Protein AF-A0A958ZKB6-F1 (afdb_monomer)

Foldseek 3Di:
DDDPPDPPDDFDDDQKAWAEKEDEWEDPLLQQKIWFKIKTKIWGPDQWAFKDKWFAAQKDWDFKDKQNHGFDWDDDNGTIITGDVVIDRDGDIIMIMTTIMANAPAQKDFWQSNPPVSPIDTKIKGQLPPHRVSRRDTGPQGQVHWYKYKYKYKDFPVKDKDWPADFPDWDDDPRIIITIHIRPGTDHPSRTMMMMD

Sequence (197 aa):
MCFLKDPNAAPRERYVDMLHLDASLVFVPDSGVVGGGVTHTFNILRTQLDSLFLDAIDMRVFKVLLDGQAIDFRSTQVGITAYFNPSIRDTFQHKLSITYEAAPRRGMYFIGWDDPSSRSRKQIWTQGQGIDNRHWIPLFDDLSDKITTDIRLRFHKDYSVLSNGSLLAKSNVESDIVWHYRMSKPHAPYLIMVGIG

Structure (mmCIF, N/CA/C/O backbone):
data_AF-A0A958ZKB6-F1
#
_entry.id   AF-A0A958ZKB6-F1
#
loop_
_atom_site.group_PDB
_atom_site.id
_atom_site.type_symbol
_atom_site.label_atom_id
_atom_site.label_alt_id
_atom_site.label_comp_id
_atom_site.label_asym_id
_atom_site.label_entity_id
_atom_site.label_seq_id
_atom_site.pdbx_PDB_ins_code
_atom_site.Cartn_x
_atom_site.Cartn_y
_atom_site.Cartn_z
_atom_site.occupancy
_atom_site.B_iso_or_equiv
_atom_site.auth_seq_id
_atom_site.auth_comp_id
_atom_site.auth_asym_id
_atom_site.auth_atom_id
_atom_site.pdbx_PDB_model_num
ATOM 1 N N . MET A 1 1 ? -10.006 25.716 -10.471 1.00 41.47 1 MET A N 1
ATOM 2 C CA . MET A 1 1 ? -10.790 24.474 -10.301 1.00 41.47 1 MET A CA 1
ATOM 3 C C . MET A 1 1 ? -11.917 24.779 -9.330 1.00 41.47 1 MET A C 1
ATOM 5 O O . MET A 1 1 ? -11.636 25.079 -8.179 1.00 41.47 1 MET A O 1
ATOM 9 N N . CYS A 1 2 ? -13.157 24.831 -9.813 1.00 42.34 2 CYS A N 1
ATOM 10 C CA . CYS A 1 2 ? -14.329 25.077 -8.977 1.00 42.34 2 CYS A CA 1
ATOM 11 C C . CYS A 1 2 ? -14.767 23.719 -8.411 1.00 42.34 2 CYS A C 1
ATOM 13 O O . CYS A 1 2 ? -15.142 22.842 -9.185 1.00 42.34 2 CYS A O 1
ATOM 15 N N . PHE A 1 3 ? -14.629 23.502 -7.101 1.00 46.12 3 PHE A N 1
ATOM 16 C CA . PHE A 1 3 ? -15.124 22.285 -6.454 1.00 46.12 3 PHE A CA 1
ATOM 17 C C . PHE A 1 3 ? -16.657 22.314 -6.476 1.00 46.12 3 PHE A C 1
ATOM 19 O O . PHE A 1 3 ? -17.274 23.106 -5.764 1.00 46.12 3 PHE A O 1
ATOM 26 N N . LEU A 1 4 ? -17.277 21.466 -7.300 1.00 48.00 4 LEU A N 1
ATOM 27 C CA . LEU A 1 4 ? -18.696 21.147 -7.168 1.00 48.00 4 LEU A CA 1
ATOM 28 C C . LEU A 1 4 ? -18.860 20.365 -5.864 1.00 48.00 4 LEU A C 1
ATOM 30 O O . LEU A 1 4 ? -18.326 19.269 -5.715 1.00 48.00 4 LEU A O 1
ATOM 34 N N . LYS A 1 5 ? -19.536 20.976 -4.893 1.00 45.84 5 LYS A N 1
ATOM 35 C CA . LYS A 1 5 ? -19.835 20.356 -3.606 1.00 45.84 5 LYS A CA 1
ATOM 36 C C . LYS A 1 5 ? -20.869 19.258 -3.856 1.00 45.84 5 LYS A C 1
ATOM 38 O O . LYS A 1 5 ? -22.011 19.579 -4.165 1.00 45.84 5 LYS A O 1
ATOM 43 N N . ASP A 1 6 ? -20.454 17.996 -3.781 1.00 60.88 6 ASP A N 1
ATOM 44 C CA . ASP A 1 6 ? -21.361 16.853 -3.896 1.00 60.88 6 ASP A CA 1
ATOM 45 C C . ASP A 1 6 ? -22.268 16.805 -2.650 1.00 60.88 6 ASP A C 1
ATOM 47 O O . ASP A 1 6 ? -21.765 16.604 -1.540 1.00 60.88 6 ASP A O 1
ATOM 51 N N . PRO A 1 7 ? -23.587 17.031 -2.790 1.00 49.94 7 PRO A N 1
ATOM 52 C CA . PRO A 1 7 ? -24.518 17.041 -1.665 1.00 49.94 7 PRO A CA 1
ATOM 53 C C . PRO A 1 7 ? -24.718 15.658 -1.027 1.00 49.94 7 PRO A C 1
ATOM 55 O O . PRO A 1 7 ? -25.240 15.591 0.083 1.00 49.94 7 PRO A O 1
ATOM 58 N N . ASN A 1 8 ? -24.285 14.579 -1.689 1.00 52.28 8 ASN A N 1
ATOM 59 C CA . ASN A 1 8 ? -24.369 13.208 -1.184 1.00 52.28 8 ASN A CA 1
ATOM 60 C C . ASN A 1 8 ? -23.047 12.700 -0.590 1.00 52.28 8 ASN A C 1
ATOM 62 O O . ASN A 1 8 ? -22.993 11.565 -0.113 1.00 52.28 8 ASN A O 1
ATOM 66 N N . ALA A 1 9 ? -21.985 13.513 -0.594 1.00 52.28 9 ALA A N 1
ATOM 67 C CA . ALA A 1 9 ? -20.728 13.162 0.054 1.00 52.28 9 ALA A CA 1
ATOM 68 C C . ALA A 1 9 ? -20.905 13.166 1.580 1.00 52.28 9 ALA A C 1
ATOM 70 O O . ALA A 1 9 ? -20.753 14.192 2.247 1.00 52.28 9 ALA A O 1
ATOM 71 N N . ALA A 1 10 ? -21.235 12.003 2.137 1.00 54.91 10 ALA A N 1
ATOM 72 C CA . ALA A 1 10 ? -21.180 11.756 3.567 1.00 54.91 10 ALA A CA 1
ATOM 73 C C . ALA A 1 10 ? -19.794 11.196 3.931 1.00 54.91 10 ALA A C 1
ATOM 75 O O . ALA A 1 10 ? -19.308 10.291 3.244 1.00 54.91 10 ALA A O 1
ATOM 76 N N . PRO A 1 11 ? -19.139 11.705 4.990 1.00 60.16 11 PRO A N 1
ATOM 77 C CA . PRO A 1 11 ? -17.927 11.085 5.502 1.00 60.16 11 PRO A CA 1
ATOM 78 C C . PRO A 1 11 ? -18.236 9.653 5.939 1.00 60.16 11 PRO A C 1
ATOM 80 O O . PRO A 1 11 ? -19.297 9.371 6.504 1.00 60.16 11 PRO A O 1
ATOM 83 N N . ARG A 1 12 ? -17.303 8.745 5.657 1.00 70.56 12 ARG A N 1
ATOM 84 C CA . ARG A 1 12 ? -17.401 7.350 6.074 1.00 70.56 12 ARG A CA 1
ATOM 85 C C . ARG A 1 12 ? -17.493 7.289 7.597 1.00 70.56 12 ARG A C 1
ATOM 87 O O . ARG A 1 12 ? -16.785 8.009 8.299 1.00 70.56 12 ARG A O 1
ATOM 94 N N . GLU A 1 13 ? -18.371 6.437 8.120 1.00 71.50 13 GLU A N 1
ATOM 95 C CA . GLU A 1 13 ? -18.459 6.262 9.567 1.00 71.50 13 GLU A CA 1
ATOM 96 C C . GLU A 1 13 ? -17.145 5.660 10.095 1.00 71.50 13 GLU A C 1
ATOM 98 O O . GLU A 1 13 ? -16.647 4.652 9.584 1.00 71.50 13 GLU A O 1
ATOM 103 N N . ARG A 1 14 ? -16.556 6.314 11.100 1.00 76.00 14 ARG A N 1
ATOM 104 C CA . ARG A 1 14 ? -15.245 5.956 11.645 1.00 76.00 14 ARG A CA 1
ATOM 105 C C . ARG A 1 14 ? -15.385 5.025 12.839 1.00 76.00 14 ARG A C 1
ATOM 107 O O . ARG A 1 14 ? -15.697 5.454 13.946 1.00 76.00 14 ARG A O 1
ATOM 114 N N . TYR A 1 15 ? -15.124 3.743 12.613 1.00 84.81 15 TYR A N 1
ATOM 115 C CA . TYR A 1 15 ? -15.040 2.731 13.677 1.00 84.81 15 TYR A CA 1
ATOM 116 C C . TYR A 1 15 ? -13.612 2.491 14.154 1.00 84.81 15 TYR A C 1
ATOM 118 O O . TYR A 1 15 ? -13.404 1.918 15.224 1.00 84.81 15 TYR A O 1
ATOM 126 N N . VAL A 1 16 ? -12.648 2.932 13.351 1.00 89.62 16 VAL A N 1
ATOM 127 C CA . VAL A 1 16 ? -11.215 2.824 13.585 1.00 89.62 16 VAL A CA 1
ATOM 128 C C . VAL A 1 16 ? -10.544 4.145 13.232 1.00 89.62 16 VAL A C 1
ATOM 130 O O . VAL A 1 16 ? -11.083 4.931 12.452 1.00 89.62 16 VAL A O 1
ATOM 133 N N . ASP A 1 17 ? -9.378 4.366 13.819 1.00 91.19 17 ASP A N 1
ATOM 134 C CA . ASP A 1 17 ? -8.470 5.467 13.512 1.00 91.19 17 ASP A CA 1
ATOM 135 C C . ASP A 1 17 ? -7.177 4.874 12.952 1.00 91.19 17 ASP A C 1
ATOM 137 O O . ASP A 1 17 ? -6.468 4.163 13.675 1.00 91.19 17 ASP A O 1
ATOM 141 N N . MET A 1 18 ? -6.899 5.089 11.662 1.00 93.50 18 MET A N 1
ATOM 142 C CA . MET A 1 18 ? -5.672 4.594 11.041 1.00 93.50 18 MET A CA 1
ATOM 143 C C . MET A 1 18 ? -4.516 5.527 11.395 1.00 93.50 18 MET A C 1
ATOM 145 O O . MET A 1 18 ? -4.577 6.736 11.212 1.00 93.50 18 MET A O 1
ATOM 149 N N . LEU A 1 19 ? -3.415 4.960 11.874 1.00 94.94 19 LEU A N 1
ATOM 150 C CA . LEU A 1 19 ? -2.265 5.728 12.357 1.00 94.94 19 LEU A CA 1
ATOM 151 C C . LEU A 1 19 ? -1.094 5.669 11.377 1.00 94.94 19 LEU A C 1
ATOM 153 O O . LEU A 1 19 ? -0.399 6.661 11.115 1.00 94.94 19 LEU A O 1
ATOM 157 N N . HIS A 1 20 ? -0.845 4.469 10.859 1.00 97.19 20 HIS A N 1
ATOM 158 C CA . HIS A 1 20 ? 0.334 4.182 10.064 1.00 97.19 20 HIS A CA 1
ATOM 159 C C . HIS A 1 20 ? 0.068 3.084 9.043 1.00 97.19 20 HIS A C 1
ATOM 161 O O . HIS A 1 20 ? -0.553 2.071 9.363 1.00 97.19 20 HIS A O 1
ATOM 167 N N . LEU A 1 21 ? 0.597 3.267 7.839 1.00 97.25 21 LEU A N 1
ATOM 168 C CA . LEU A 1 21 ? 0.592 2.268 6.782 1.00 97.25 21 LEU A CA 1
ATOM 169 C C . LEU A 1 21 ? 2.025 1.923 6.405 1.00 97.25 21 LEU A C 1
ATOM 171 O O . LEU A 1 21 ? 2.794 2.782 5.982 1.00 97.25 21 LEU A O 1
ATOM 175 N N . ASP A 1 22 ? 2.350 0.645 6.507 1.00 98.00 22 ASP A N 1
ATOM 176 C CA . ASP A 1 22 ? 3.617 0.085 6.063 1.00 98.00 22 ASP A CA 1
ATOM 177 C C . ASP A 1 22 ? 3.356 -0.789 4.830 1.00 98.00 22 ASP A C 1
ATOM 179 O O . ASP A 1 22 ? 2.669 -1.805 4.927 1.00 98.00 22 ASP A O 1
ATOM 183 N N . ALA A 1 23 ? 3.850 -0.384 3.660 1.00 97.69 23 ALA A N 1
ATOM 184 C CA . ALA A 1 23 ? 3.702 -1.131 2.417 1.00 97.69 23 ALA A CA 1
ATOM 185 C C . ALA A 1 23 ? 5.054 -1.619 1.904 1.00 97.69 23 ALA A C 1
ATOM 187 O O . ALA A 1 23 ? 5.987 -0.844 1.710 1.00 97.69 23 ALA A O 1
ATOM 188 N N . SER A 1 24 ? 5.126 -2.915 1.627 1.00 97.56 24 SER A N 1
ATOM 189 C CA . SER A 1 24 ? 6.216 -3.575 0.919 1.00 97.56 24 SER A CA 1
ATOM 190 C C . SER A 1 24 ? 5.720 -3.977 -0.466 1.00 97.56 24 SER A C 1
ATOM 192 O O . SER A 1 24 ? 4.953 -4.931 -0.593 1.00 97.56 24 SER A O 1
ATOM 194 N N . LEU A 1 25 ? 6.133 -3.224 -1.484 1.00 96.88 25 LEU A N 1
ATOM 195 C CA . LEU A 1 25 ? 5.654 -3.333 -2.859 1.00 96.88 25 LEU A CA 1
ATOM 196 C C . LEU A 1 25 ? 6.634 -4.119 -3.730 1.00 96.88 25 LEU A C 1
ATOM 198 O O . LEU A 1 25 ? 7.847 -3.887 -3.712 1.00 96.88 25 LEU A O 1
ATOM 202 N N . VAL A 1 26 ? 6.078 -5.014 -4.537 1.00 95.75 26 VAL A N 1
ATOM 203 C CA . VAL A 1 26 ? 6.778 -5.780 -5.567 1.00 95.75 26 VAL A CA 1
ATOM 204 C C . VAL A 1 26 ? 6.048 -5.569 -6.884 1.00 95.75 26 VAL A C 1
ATOM 206 O O . VAL A 1 26 ? 4.821 -5.630 -6.931 1.00 95.75 26 VAL A O 1
ATOM 209 N N . PHE A 1 27 ? 6.800 -5.328 -7.951 1.00 96.06 27 PHE A 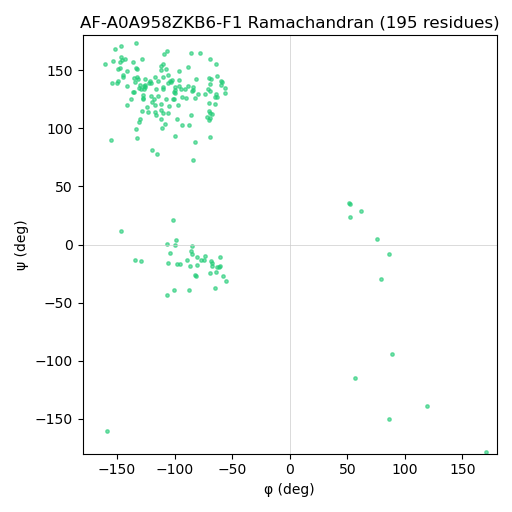N 1
ATOM 210 C CA . PHE A 1 27 ? 6.255 -5.054 -9.275 1.00 96.06 27 PHE A CA 1
ATOM 211 C C . PHE A 1 27 ? 6.625 -6.177 -10.239 1.00 96.06 27 PHE A C 1
ATOM 213 O O . PHE A 1 27 ? 7.757 -6.658 -10.229 1.00 96.06 27 PHE A O 1
ATOM 220 N N . VAL A 1 28 ? 5.685 -6.543 -11.108 1.00 95.38 28 VAL A N 1
ATOM 221 C CA . VAL A 1 28 ? 5.911 -7.377 -12.294 1.00 95.38 28 VAL A CA 1
ATOM 222 C C . VAL A 1 28 ? 5.514 -6.530 -13.507 1.00 95.38 28 VAL A C 1
ATOM 224 O O . VAL A 1 28 ? 4.374 -6.609 -13.976 1.00 95.38 28 VAL A O 1
ATOM 227 N N . PRO A 1 29 ? 6.416 -5.645 -13.974 1.00 93.88 29 PRO A N 1
ATOM 228 C CA . PRO A 1 29 ? 6.043 -4.558 -14.874 1.00 93.88 29 PRO A CA 1
ATOM 229 C C . PRO A 1 29 ? 5.542 -5.025 -16.240 1.00 93.88 29 PRO A C 1
ATOM 231 O O . PRO A 1 29 ? 4.574 -4.468 -16.746 1.00 93.88 29 PRO A O 1
ATOM 234 N N . ASP A 1 30 ? 6.137 -6.088 -16.790 1.00 91.88 30 ASP A N 1
ATOM 235 C CA . ASP A 1 30 ? 5.756 -6.656 -18.093 1.00 91.88 30 ASP A CA 1
ATOM 236 C C . ASP A 1 30 ? 4.317 -7.208 -18.100 1.00 91.88 30 ASP A C 1
ATOM 238 O O . ASP A 1 30 ? 3.716 -7.387 -19.153 1.00 91.88 30 ASP A O 1
ATOM 242 N N . SER A 1 31 ? 3.749 -7.486 -16.920 1.00 93.25 31 SER A N 1
ATOM 243 C CA . SER A 1 31 ? 2.353 -7.912 -16.749 1.00 93.25 31 SER A CA 1
ATOM 244 C C . SER A 1 31 ? 1.458 -6.822 -16.149 1.00 93.25 31 SER A C 1
ATOM 246 O O . SER A 1 31 ? 0.279 -7.073 -15.917 1.00 93.25 31 SER A O 1
ATOM 248 N N . GLY A 1 32 ? 1.997 -5.631 -15.865 1.00 94.88 32 GLY A N 1
ATOM 249 C CA . GLY A 1 32 ? 1.261 -4.541 -15.219 1.00 94.88 32 GLY A CA 1
ATOM 250 C C . GLY A 1 32 ? 0.756 -4.879 -13.812 1.00 94.88 32 GLY A C 1
ATOM 251 O O . GLY A 1 32 ? -0.287 -4.378 -13.395 1.00 94.88 32 GLY A O 1
ATOM 252 N N . VAL A 1 33 ? 1.457 -5.764 -13.097 1.00 96.75 33 VAL A N 1
ATOM 253 C CA . VAL A 1 33 ? 1.048 -6.242 -11.770 1.00 96.75 33 VAL A CA 1
ATOM 254 C C . VAL A 1 33 ? 1.887 -5.585 -10.681 1.00 96.75 33 VAL A C 1
ATOM 256 O O . VAL A 1 33 ? 3.104 -5.430 -10.800 1.00 96.75 33 VAL A O 1
ATOM 259 N N . VAL A 1 34 ? 1.224 -5.242 -9.583 1.00 97.00 34 VAL A N 1
ATOM 260 C CA . VAL A 1 34 ? 1.829 -4.833 -8.315 1.00 97.00 34 VAL A CA 1
ATOM 261 C C . V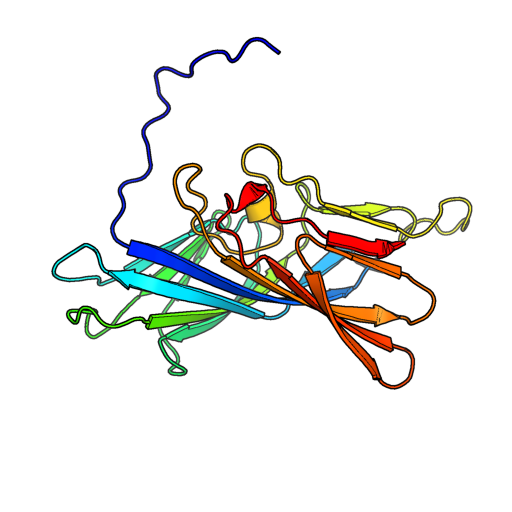AL A 1 34 ? 1.270 -5.703 -7.198 1.00 97.00 34 VAL A C 1
ATOM 263 O O . VAL A 1 34 ? 0.099 -6.067 -7.203 1.00 97.00 34 VAL A O 1
ATOM 266 N N . GLY A 1 35 ? 2.096 -6.060 -6.229 1.00 95.75 35 GLY A N 1
ATOM 267 C CA . GLY A 1 35 ? 1.661 -6.833 -5.077 1.00 95.75 35 GLY A CA 1
ATOM 268 C C . GLY A 1 35 ? 2.608 -6.682 -3.904 1.00 95.75 35 GLY A C 1
ATOM 269 O O . GLY A 1 35 ? 3.399 -5.740 -3.834 1.00 95.75 35 GLY A O 1
ATOM 270 N N . GLY A 1 36 ? 2.529 -7.637 -2.987 1.00 95.81 36 GLY A N 1
ATOM 271 C CA . GLY A 1 36 ? 3.349 -7.681 -1.785 1.00 95.81 36 GLY A CA 1
ATOM 272 C C . GLY A 1 36 ? 2.494 -7.620 -0.528 1.00 95.81 36 GLY A C 1
ATOM 273 O O . GLY A 1 36 ? 1.465 -8.293 -0.440 1.00 95.81 36 GLY A O 1
ATOM 274 N N . GLY A 1 37 ? 2.950 -6.857 0.463 1.00 97.56 37 GLY A N 1
ATOM 275 C CA . GLY A 1 37 ? 2.323 -6.775 1.779 1.00 97.56 37 GLY A CA 1
ATOM 276 C C . GLY A 1 37 ? 2.006 -5.342 2.178 1.00 97.56 37 GLY A C 1
ATOM 277 O O . GLY A 1 37 ? 2.846 -4.463 2.017 1.00 97.56 37 GLY A O 1
ATOM 278 N N . VAL A 1 38 ? 0.826 -5.109 2.745 1.00 97.88 38 VAL A N 1
ATOM 279 C CA . VAL A 1 38 ? 0.488 -3.859 3.439 1.00 97.88 38 VAL A CA 1
ATOM 280 C C . VAL A 1 38 ? 0.129 -4.166 4.884 1.00 97.88 38 VAL A C 1
ATOM 282 O O . VAL A 1 38 ? -0.534 -5.162 5.150 1.00 97.88 38 VAL A O 1
ATOM 285 N N . THR A 1 39 ? 0.574 -3.339 5.821 1.00 98.50 39 THR A N 1
ATOM 286 C CA . THR A 1 39 ? 0.201 -3.413 7.232 1.00 98.50 39 THR A CA 1
ATOM 287 C C . THR A 1 39 ? -0.371 -2.082 7.680 1.00 98.50 39 THR A C 1
ATOM 289 O O . THR A 1 39 ? 0.326 -1.069 7.674 1.00 98.50 39 THR A O 1
ATOM 292 N N . HIS A 1 40 ? -1.630 -2.102 8.102 1.00 97.62 40 HIS A N 1
ATOM 293 C CA . HIS A 1 40 ? -2.311 -0.965 8.710 1.00 97.62 40 HIS A CA 1
ATOM 294 C C . HIS A 1 40 ? -2.188 -1.052 10.223 1.00 97.62 40 HIS A C 1
ATOM 296 O O . HIS A 1 40 ? -2.533 -2.076 10.807 1.00 97.62 40 HIS A O 1
ATOM 302 N N . THR A 1 41 ? -1.702 0.010 10.855 1.00 97.56 41 THR A N 1
ATOM 303 C CA . THR A 1 41 ? -1.718 0.171 12.312 1.00 97.56 41 THR A CA 1
ATOM 304 C C . THR A 1 41 ? -2.873 1.083 12.685 1.00 97.56 41 THR A C 1
ATOM 306 O O . THR A 1 41 ? -2.945 2.196 12.163 1.00 97.56 41 THR A O 1
ATOM 309 N N . PHE A 1 42 ? -3.758 0.633 13.571 1.00 95.44 42 PHE A N 1
ATOM 310 C CA . PHE A 1 42 ? -4.991 1.348 13.894 1.00 95.44 42 PHE A CA 1
ATOM 311 C C . PHE A 1 42 ? -5.407 1.186 15.357 1.00 95.44 42 PHE A C 1
ATOM 313 O O . PHE A 1 42 ? -5.026 0.218 16.014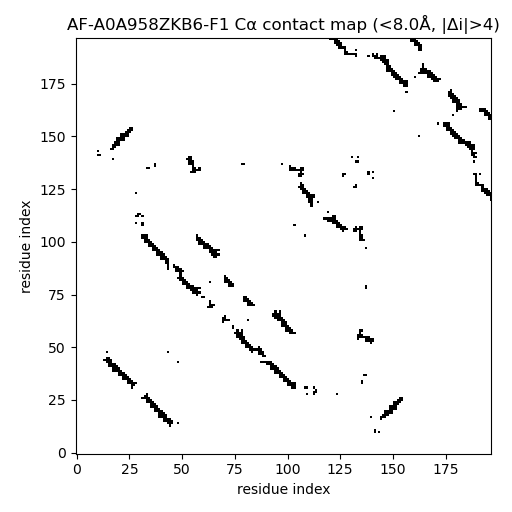 1.00 95.44 42 PHE A O 1
ATOM 320 N N . ASN A 1 43 ? -6.223 2.127 15.835 1.00 93.62 43 ASN A N 1
ATOM 321 C CA . ASN A 1 43 ? -6.967 2.022 17.092 1.00 93.62 43 ASN A CA 1
ATOM 322 C C . ASN A 1 4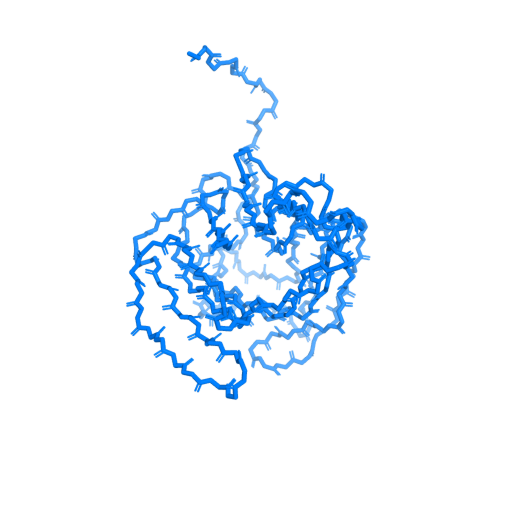3 ? -8.453 1.795 16.797 1.00 93.62 43 ASN A C 1
ATOM 324 O O . ASN A 1 43 ? -8.967 2.295 15.794 1.00 93.62 43 ASN A O 1
ATOM 328 N N . ILE A 1 44 ? -9.174 1.116 17.691 1.00 92.12 44 ILE A N 1
ATOM 329 C CA . ILE A 1 44 ? -10.641 1.082 17.632 1.00 92.12 44 ILE A CA 1
ATOM 330 C C . ILE A 1 44 ? -11.233 2.346 18.274 1.00 92.12 44 ILE A C 1
ATOM 332 O O . ILE A 1 44 ? -10.735 2.834 19.286 1.00 92.12 44 ILE A O 1
ATOM 336 N N . LEU A 1 45 ? -12.314 2.872 17.695 1.00 88.31 45 LEU A N 1
ATOM 337 C CA . LEU A 1 45 ? -13.079 4.007 18.242 1.00 88.31 45 LEU A CA 1
ATOM 338 C C . LEU A 1 45 ? -14.404 3.568 18.887 1.00 88.31 45 LEU A C 1
ATOM 340 O O . LEU A 1 45 ? -15.105 4.377 19.494 1.00 88.31 45 LEU A O 1
ATOM 344 N N . ARG A 1 46 ? -14.764 2.288 18.742 1.00 85.31 46 ARG A N 1
ATOM 345 C CA . ARG A 1 46 ? -15.968 1.670 19.314 1.00 85.31 46 ARG A CA 1
ATOM 346 C C . ARG A 1 46 ? -15.618 0.752 20.485 1.00 85.31 46 ARG A C 1
ATOM 348 O O . ARG A 1 46 ? -14.471 0.377 20.671 1.00 85.31 46 ARG A O 1
ATOM 355 N N . THR A 1 47 ? -16.632 0.362 21.256 1.00 86.25 47 THR A N 1
ATOM 356 C CA . THR A 1 47 ? -16.496 -0.592 22.373 1.00 86.25 47 THR A CA 1
ATOM 357 C C . THR A 1 47 ? -16.204 -2.022 21.917 1.00 86.25 47 THR A C 1
ATOM 359 O O . THR A 1 47 ? -15.666 -2.818 22.683 1.00 86.25 47 THR A O 1
ATOM 362 N N . GLN A 1 48 ? -16.591 -2.363 20.688 1.00 91.88 48 GLN A N 1
ATOM 363 C CA . GLN A 1 48 ? -16.328 -3.652 20.069 1.00 91.88 48 GLN A CA 1
ATOM 364 C C . GLN A 1 48 ? -16.188 -3.474 18.554 1.00 91.88 48 GLN A C 1
ATOM 366 O O . GLN A 1 48 ? -16.951 -2.718 17.946 1.00 91.88 48 GLN A O 1
ATOM 371 N N . LEU A 1 49 ? -15.247 -4.204 17.954 1.00 93.75 49 LEU A N 1
ATOM 372 C CA . LEU A 1 49 ? -15.071 -4.309 16.509 1.00 93.75 49 LEU A CA 1
ATOM 373 C C . LEU A 1 49 ? -15.008 -5.787 16.108 1.00 93.75 49 LEU A C 1
ATOM 375 O O . LEU A 1 49 ? -14.097 -6.509 16.509 1.00 93.75 49 LEU A O 1
ATOM 379 N N . ASP A 1 50 ? -15.992 -6.246 15.340 1.00 94.81 50 ASP A N 1
ATOM 380 C CA . ASP A 1 50 ? -16.080 -7.627 14.844 1.00 94.81 50 ASP A CA 1
ATOM 381 C C . ASP A 1 50 ? -15.555 -7.787 13.415 1.00 94.81 50 ASP A C 1
ATOM 383 O O . ASP A 1 50 ? -15.280 -8.899 12.970 1.00 94.81 50 ASP A O 1
ATOM 387 N N . SER A 1 51 ? -15.417 -6.683 12.689 1.00 95.31 51 SER A N 1
ATOM 388 C CA . SER A 1 51 ? -15.002 -6.684 11.302 1.00 95.31 51 SER A CA 1
ATOM 389 C C . SER A 1 51 ? -14.470 -5.323 10.870 1.00 95.31 51 SER A C 1
ATOM 391 O O . SER A 1 51 ? -14.816 -4.284 11.435 1.00 95.31 51 SER A O 1
ATOM 393 N N . LEU A 1 52 ? -13.616 -5.326 9.849 1.00 94.75 52 LEU A N 1
ATOM 394 C CA . LEU A 1 52 ? -13.074 -4.117 9.238 1.00 94.75 52 LEU A CA 1
ATOM 395 C C . LEU A 1 52 ? -13.065 -4.260 7.717 1.00 94.75 52 LEU A C 1
ATOM 397 O O . LEU A 1 52 ? -12.491 -5.204 7.175 1.00 94.75 52 LEU A O 1
ATOM 401 N N . PHE A 1 53 ? -13.690 -3.301 7.034 1.00 95.12 53 PHE A N 1
ATOM 402 C CA . PHE A 1 53 ? -13.695 -3.218 5.576 1.00 95.12 53 PHE A CA 1
ATOM 403 C C . PHE A 1 53 ? -12.585 -2.289 5.065 1.00 95.12 53 PHE A C 1
ATOM 405 O O . PHE A 1 53 ? -12.452 -1.165 5.553 1.00 95.12 53 PHE A O 1
ATOM 412 N N . LEU A 1 54 ? -11.843 -2.720 4.047 1.00 94.81 54 LEU A N 1
ATOM 413 C CA . LEU A 1 54 ? -10.867 -1.916 3.309 1.00 94.81 54 LEU A CA 1
ATOM 414 C C . LEU A 1 54 ? -11.225 -1.890 1.822 1.00 94.81 54 LEU A C 1
ATOM 416 O O . LEU A 1 54 ? -11.590 -2.918 1.249 1.00 94.81 54 LEU A O 1
ATOM 420 N N . ASP A 1 55 ? -11.081 -0.722 1.204 1.00 94.56 55 ASP A N 1
ATOM 421 C CA . ASP A 1 55 ? -11.222 -0.514 -0.230 1.00 94.56 55 ASP A CA 1
ATOM 422 C C . ASP A 1 55 ? -10.047 -1.178 -0.956 1.00 94.56 55 ASP A C 1
ATOM 424 O O . ASP A 1 55 ? -8.880 -0.883 -0.689 1.00 94.56 55 ASP A O 1
ATOM 428 N N . ALA A 1 56 ? -10.365 -2.098 -1.862 1.00 95.12 56 ALA A N 1
ATOM 429 C CA . ALA A 1 56 ? -9.397 -2.876 -2.628 1.00 95.12 56 ALA A CA 1
ATOM 430 C C . ALA A 1 56 ? -10.069 -3.338 -3.926 1.00 95.12 56 ALA A C 1
ATOM 432 O O . ALA A 1 56 ? -10.726 -4.381 -3.963 1.00 95.12 56 ALA A O 1
ATOM 433 N N . ILE A 1 57 ? -9.963 -2.523 -4.974 1.00 94.88 57 ILE A N 1
ATOM 434 C CA . ILE A 1 57 ? -10.657 -2.764 -6.240 1.00 94.88 57 ILE A CA 1
ATOM 435 C C . ILE A 1 57 ? -9.873 -3.761 -7.085 1.00 94.88 57 ILE A C 1
ATOM 437 O O . ILE A 1 57 ? -8.700 -3.532 -7.374 1.00 94.88 57 ILE A O 1
ATOM 441 N N . ASP A 1 58 ? -10.544 -4.832 -7.511 1.00 94.81 58 ASP A N 1
ATOM 442 C CA . ASP A 1 58 ? -9.994 -5.881 -8.379 1.00 94.81 58 ASP A CA 1
ATOM 443 C C . ASP A 1 58 ? -8.667 -6.478 -7.866 1.00 94.81 58 ASP A C 1
ATOM 445 O O . ASP A 1 58 ? -7.783 -6.850 -8.639 1.00 94.81 58 ASP A O 1
ATOM 449 N N . MET A 1 59 ? -8.526 -6.581 -6.540 1.00 96.50 59 MET A N 1
ATOM 450 C CA . MET A 1 59 ? -7.354 -7.174 -5.897 1.00 96.50 59 MET A CA 1
ATOM 451 C C . MET A 1 59 ? -7.583 -8.635 -5.555 1.00 96.50 59 MET A C 1
ATOM 453 O O . MET A 1 59 ? -8.637 -9.023 -5.046 1.00 96.50 59 MET A O 1
ATOM 457 N N . ARG A 1 60 ? -6.542 -9.443 -5.735 1.00 97.31 60 ARG A N 1
ATOM 458 C CA . ARG A 1 60 ? -6.513 -10.810 -5.233 1.00 97.31 60 ARG A CA 1
ATOM 459 C C . ARG A 1 60 ? -5.770 -10.839 -3.906 1.00 97.31 60 ARG A C 1
ATOM 461 O O . ARG A 1 60 ? -4.593 -10.501 -3.824 1.00 97.31 60 ARG A O 1
ATOM 468 N N . VAL A 1 61 ? -6.467 -11.269 -2.861 1.00 98.00 61 VAL A N 1
ATOM 469 C CA . VAL A 1 61 ? -5.927 -11.358 -1.501 1.00 98.00 61 VAL A CA 1
ATOM 470 C C . VAL A 1 61 ? -5.531 -12.791 -1.195 1.00 98.00 61 VAL A C 1
ATOM 472 O O . VAL A 1 61 ? -6.317 -13.715 -1.394 1.00 98.00 61 VAL A O 1
ATOM 475 N N . PHE A 1 62 ? -4.323 -12.966 -0.674 1.00 97.81 62 PHE A N 1
ATOM 476 C CA . PHE A 1 62 ? -3.779 -14.273 -0.320 1.00 97.81 62 PHE A CA 1
ATOM 477 C C . PHE A 1 62 ? -3.870 -14.564 1.170 1.00 97.81 62 PHE A C 1
ATOM 479 O O . PHE A 1 62 ? -4.112 -15.701 1.568 1.00 97.81 62 PHE A O 1
ATOM 486 N N . LYS A 1 63 ? -3.623 -13.550 2.002 1.00 98.25 63 LYS A N 1
ATOM 487 C CA . LYS A 1 63 ? -3.489 -13.730 3.446 1.00 98.25 63 LYS A CA 1
ATOM 488 C C . LYS A 1 63 ? -3.833 -12.446 4.180 1.00 98.25 63 LYS A C 1
ATOM 490 O O . LYS A 1 63 ? -3.394 -11.375 3.767 1.00 98.25 63 LYS A O 1
ATOM 495 N N . VAL A 1 64 ? -4.554 -12.582 5.288 1.00 98.56 64 VAL A N 1
ATOM 496 C CA . VAL A 1 64 ? -4.835 -11.495 6.227 1.00 98.56 64 VAL A CA 1
ATOM 497 C C . VAL A 1 64 ? -4.419 -11.941 7.627 1.00 98.56 64 VAL A C 1
ATOM 499 O O . VAL A 1 64 ? -4.697 -13.072 8.031 1.00 98.56 64 VAL A O 1
ATOM 502 N N . LEU A 1 65 ? -3.706 -11.073 8.340 1.00 98.56 65 LEU A N 1
ATOM 503 C CA . LEU A 1 65 ? -3.238 -11.294 9.702 1.00 98.56 65 LEU A CA 1
ATOM 504 C C . LEU A 1 65 ? -3.683 -10.140 10.600 1.00 98.56 65 LEU A C 1
ATOM 506 O O . LEU A 1 65 ? -3.501 -8.985 10.221 1.00 98.56 65 LEU A O 1
ATOM 510 N N . LEU A 1 66 ? -4.170 -10.449 11.798 1.00 97.88 66 LEU A N 1
ATOM 511 C CA . LEU A 1 66 ? -4.306 -9.502 12.902 1.00 97.88 66 LEU A CA 1
ATOM 512 C C . LEU A 1 66 ? -3.204 -9.795 13.921 1.00 97.88 66 LEU A C 1
ATOM 514 O O . LEU A 1 66 ? -3.113 -10.912 14.425 1.00 97.88 66 LEU A O 1
ATOM 518 N N . ASP A 1 67 ? -2.334 -8.821 14.177 1.00 96.81 67 ASP A N 1
ATOM 519 C CA . ASP A 1 67 ? -1.228 -8.929 15.140 1.00 96.81 67 ASP A CA 1
ATOM 520 C C . ASP A 1 67 ? -0.353 -10.181 14.926 1.00 96.81 67 ASP A C 1
ATOM 522 O O . ASP A 1 67 ? 0.150 -10.813 15.853 1.00 96.81 67 ASP A O 1
ATOM 526 N N . GLY A 1 68 ? -0.174 -10.551 13.653 1.00 97.12 68 GLY A N 1
ATOM 527 C CA . GLY A 1 68 ? 0.602 -11.716 13.223 1.00 97.12 68 GLY A CA 1
ATOM 528 C C . GLY A 1 68 ? -0.171 -13.040 13.183 1.00 97.12 68 GLY A C 1
ATOM 529 O O . GLY A 1 68 ? 0.352 -14.014 12.639 1.00 97.12 68 GLY A O 1
ATOM 530 N N . GLN A 1 69 ? -1.407 -13.092 13.682 1.00 97.69 69 GLN A N 1
ATOM 531 C CA . GLN A 1 69 ? -2.259 -14.285 13.656 1.00 97.69 69 GLN A CA 1
ATOM 532 C C . GLN A 1 69 ? -3.210 -14.266 12.462 1.00 97.69 69 GLN A C 1
ATOM 534 O O . GLN A 1 69 ? -3.777 -13.229 12.131 1.00 97.69 69 GLN A O 1
ATOM 539 N N . ALA A 1 70 ? -3.364 -15.404 11.782 1.00 98.25 70 ALA A N 1
ATOM 540 C CA . ALA A 1 70 ? -4.242 -15.492 10.620 1.00 98.25 70 ALA A CA 1
ATOM 541 C C . ALA A 1 70 ? -5.707 -15.377 11.038 1.00 98.25 70 ALA A C 1
ATOM 543 O O . ALA A 1 70 ? -6.113 -15.978 12.030 1.00 98.25 70 ALA A O 1
ATOM 544 N N . ILE A 1 71 ? -6.478 -14.622 10.260 1.00 98.38 71 ILE A N 1
ATOM 545 C CA . ILE A 1 71 ? -7.902 -14.399 10.501 1.00 98.38 71 ILE A CA 1
ATOM 546 C C . ILE A 1 71 ? -8.721 -14.703 9.251 1.00 98.38 71 ILE A C 1
ATOM 548 O O . ILE A 1 71 ? -8.206 -14.679 8.128 1.00 98.38 71 ILE A O 1
ATOM 552 N N . ASP A 1 72 ? -10.011 -14.943 9.458 1.00 98.19 72 ASP A N 1
ATOM 553 C CA . ASP A 1 72 ? -10.963 -15.073 8.367 1.00 98.19 72 ASP A CA 1
ATOM 554 C C . ASP A 1 72 ? -11.165 -13.729 7.668 1.00 98.19 72 ASP A C 1
ATOM 556 O O . ASP A 1 72 ? -11.212 -12.659 8.285 1.00 98.19 72 ASP A O 1
ATOM 560 N N . PHE A 1 73 ? -11.318 -13.781 6.349 1.00 98.31 73 PHE A N 1
ATOM 561 C CA . PHE A 1 73 ? -11.620 -12.607 5.550 1.00 98.31 73 PHE A CA 1
ATOM 562 C C . PHE A 1 73 ? -12.487 -12.969 4.348 1.00 98.31 73 PHE A C 1
ATOM 564 O O . PHE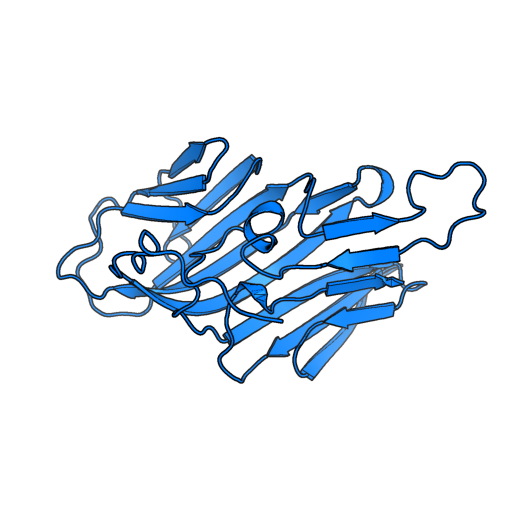 A 1 73 ? -12.480 -14.095 3.850 1.00 98.31 73 PHE A O 1
ATOM 571 N N . ARG A 1 74 ? -13.208 -11.972 3.841 1.00 97.75 74 ARG A N 1
ATOM 572 C CA . ARG A 1 74 ? -13.914 -12.038 2.565 1.00 97.75 74 ARG A CA 1
ATOM 573 C C . ARG A 1 74 ? -13.343 -10.992 1.625 1.00 97.75 74 ARG A C 1
ATOM 575 O O . ARG A 1 74 ? -13.330 -9.810 1.949 1.00 97.75 74 ARG A O 1
ATOM 582 N N . SER A 1 75 ? -12.917 -11.423 0.445 1.00 95.88 75 SER A N 1
ATOM 583 C CA . SER A 1 75 ? -12.523 -10.533 -0.647 1.00 95.88 75 SER A CA 1
ATOM 584 C C . SER A 1 75 ? -13.630 -10.482 -1.701 1.00 95.88 75 SER A C 1
ATOM 586 O O . SER A 1 75 ? -14.291 -11.482 -1.989 1.00 95.88 75 SER A O 1
ATOM 588 N N . THR A 1 76 ? -13.867 -9.290 -2.233 1.00 95.56 76 THR A N 1
ATOM 589 C CA . THR A 1 76 ? -14.809 -8.997 -3.317 1.00 95.56 76 THR A CA 1
ATOM 590 C C . THR A 1 76 ? -14.115 -8.099 -4.339 1.00 95.56 76 THR A C 1
ATOM 592 O O . THR A 1 76 ? -13.030 -7.593 -4.072 1.00 95.56 76 THR A O 1
ATOM 595 N N . GLN A 1 77 ? -14.760 -7.831 -5.475 1.00 92.69 77 GLN A N 1
ATOM 596 C CA . GLN A 1 77 ? -14.222 -6.903 -6.479 1.00 92.69 77 GLN A CA 1
ATOM 597 C C . GLN A 1 77 ? -14.037 -5.469 -5.963 1.00 92.69 77 GLN A C 1
ATOM 599 O O . GLN A 1 77 ? -13.306 -4.707 -6.582 1.00 92.69 77 GLN A O 1
ATOM 604 N N . VAL A 1 78 ? -14.698 -5.088 -4.863 1.00 93.56 78 VAL A N 1
ATOM 605 C CA . VAL A 1 78 ? -14.652 -3.716 -4.333 1.00 93.56 78 VAL A CA 1
ATOM 606 C C . VAL A 1 78 ? -13.800 -3.562 -3.072 1.00 93.56 78 VAL A C 1
ATOM 608 O O . VAL A 1 78 ? -13.466 -2.443 -2.682 1.00 93.56 78 VAL A O 1
ATOM 611 N N . GLY A 1 79 ? -13.471 -4.660 -2.395 1.00 95.31 79 GLY A N 1
ATOM 612 C CA . GLY A 1 79 ? -12.789 -4.568 -1.114 1.00 95.31 79 GLY A CA 1
ATOM 613 C C . GLY A 1 79 ? -12.669 -5.865 -0.336 1.00 95.31 79 GLY A C 1
ATOM 614 O O . GLY A 1 79 ? -13.113 -6.937 -0.762 1.00 95.31 79 GLY A O 1
ATOM 615 N N . ILE A 1 80 ? -12.072 -5.727 0.844 1.00 97.12 80 ILE A N 1
ATOM 616 C CA . ILE A 1 80 ? -11.712 -6.805 1.764 1.00 97.12 80 ILE A CA 1
ATOM 617 C C . ILE A 1 80 ? -12.425 -6.554 3.083 1.00 97.12 80 ILE A C 1
ATOM 619 O O . ILE A 1 80 ? -12.296 -5.478 3.654 1.00 97.12 80 ILE A O 1
ATOM 623 N N . THR A 1 81 ? -13.149 -7.546 3.587 1.00 97.50 81 THR A N 1
ATOM 624 C CA . THR A 1 81 ? -13.679 -7.548 4.955 1.00 97.50 81 THR A CA 1
ATOM 625 C C . THR A 1 81 ? -12.858 -8.520 5.786 1.00 97.50 81 THR A C 1
ATOM 627 O O . THR A 1 81 ? -12.899 -9.719 5.525 1.00 97.50 81 THR A O 1
ATOM 630 N N . ALA A 1 82 ? -12.105 -8.015 6.756 1.00 97.44 82 ALA A N 1
ATOM 631 C CA . ALA A 1 82 ? -11.450 -8.815 7.786 1.00 97.44 82 ALA A CA 1
ATOM 632 C C . ALA A 1 82 ? -12.446 -9.094 8.919 1.00 97.44 82 ALA A C 1
ATOM 634 O O . ALA A 1 82 ? -13.149 -8.170 9.323 1.00 97.44 82 ALA A O 1
ATOM 635 N N . TYR A 1 83 ? -12.508 -10.329 9.423 1.00 97.75 83 TYR A N 1
ATOM 636 C CA . TYR A 1 83 ? -13.379 -10.716 10.537 1.00 97.75 83 TYR A CA 1
ATOM 637 C C . TYR A 1 83 ? -12.556 -11.008 11.795 1.00 97.75 83 TYR A C 1
ATOM 639 O O . TYR A 1 83 ? -11.536 -11.693 11.744 1.00 97.75 83 TYR A O 1
ATOM 647 N N . PHE A 1 84 ? -13.018 -10.505 12.936 1.00 96.44 84 PHE A N 1
ATOM 648 C CA . PHE A 1 84 ? -12.359 -10.620 14.232 1.00 96.44 84 PHE A CA 1
ATOM 649 C C . PHE A 1 84 ? -13.187 -11.515 15.155 1.00 96.44 84 PHE A C 1
ATOM 651 O O . PHE A 1 84 ? -14.266 -11.130 15.621 1.00 96.44 84 PHE A O 1
ATOM 658 N N . ASN A 1 85 ? -12.677 -12.722 15.411 1.00 92.75 85 ASN A N 1
ATOM 659 C CA . ASN A 1 85 ? -13.285 -13.690 16.316 1.00 92.75 85 ASN A CA 1
ATOM 660 C C . ASN A 1 85 ? -12.231 -14.236 17.305 1.00 92.75 85 ASN A C 1
ATOM 662 O O . ASN A 1 85 ? -11.390 -15.039 16.897 1.00 92.75 85 ASN A O 1
ATOM 666 N N . PRO A 1 86 ? -12.255 -13.820 18.586 1.00 92.88 86 PRO A N 1
ATOM 667 C CA . PRO A 1 86 ? -13.229 -12.913 19.197 1.00 92.88 86 PRO A CA 1
ATOM 668 C C . PRO A 1 86 ? -13.099 -11.472 18.682 1.00 92.88 86 PRO A C 1
ATOM 670 O O . PRO A 1 86 ? -12.060 -11.072 18.162 1.00 92.88 86 PRO A O 1
ATOM 673 N N . SER A 1 87 ? -14.162 -10.683 18.840 1.00 94.69 87 SER A N 1
ATOM 674 C CA . SER A 1 87 ? -14.129 -9.264 18.482 1.00 94.69 87 SER A CA 1
ATOM 675 C C . SER A 1 87 ? -13.119 -8.496 19.330 1.00 94.69 87 SER A C 1
ATOM 677 O O . SER A 1 87 ? -12.980 -8.754 20.528 1.00 94.69 87 SER A O 1
ATOM 679 N N . ILE A 1 88 ? -12.481 -7.501 18.720 1.00 94.00 88 ILE A N 1
ATOM 680 C CA . ILE A 1 88 ? -11.547 -6.603 19.399 1.00 94.00 88 ILE A CA 1
ATOM 681 C C . ILE A 1 88 ? -12.341 -5.718 20.362 1.00 94.00 88 ILE A C 1
ATOM 683 O O . ILE A 1 88 ? -13.388 -5.180 19.992 1.00 94.00 88 ILE A O 1
ATOM 687 N N . ARG A 1 89 ? -11.869 -5.600 21.604 1.00 92.81 89 ARG A N 1
ATOM 688 C CA . ARG A 1 89 ? -12.531 -4.831 22.677 1.00 92.81 89 ARG A CA 1
ATOM 689 C C . ARG A 1 89 ? -11.583 -3.948 23.475 1.00 92.81 89 ARG A C 1
ATOM 691 O O . ARG A 1 89 ? -12.043 -3.132 24.269 1.00 92.81 89 ARG A O 1
ATOM 698 N N . ASP A 1 90 ? -10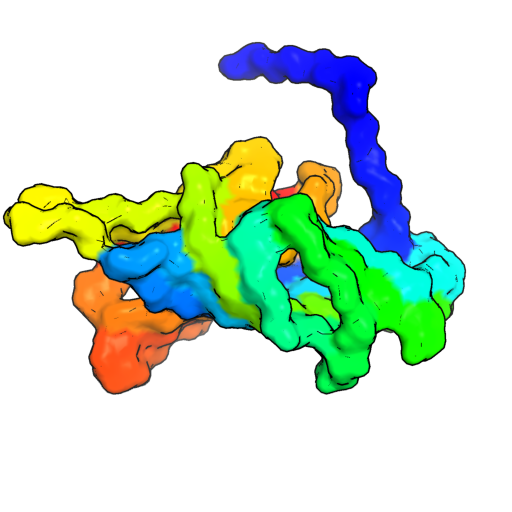.283 -4.152 23.327 1.00 89.50 90 ASP A N 1
ATOM 699 C CA . ASP A 1 90 ? -9.285 -3.322 23.976 1.00 89.50 90 ASP A CA 1
ATOM 700 C C . ASP A 1 90 ? -8.977 -2.079 23.131 1.00 89.50 90 ASP A C 1
ATOM 702 O O . ASP A 1 90 ? -9.365 -1.973 21.971 1.00 89.50 90 ASP A O 1
ATOM 706 N N . THR A 1 91 ? -8.324 -1.100 23.749 1.00 78.38 91 THR A N 1
ATOM 707 C CA . THR A 1 91 ? -7.971 0.172 23.111 1.00 78.38 91 THR A CA 1
ATOM 708 C C . THR A 1 91 ? -6.504 0.203 22.681 1.00 78.38 91 THR A C 1
ATOM 710 O O . THR A 1 91 ? -5.927 1.290 22.585 1.00 78.38 91 THR A O 1
ATOM 713 N N . PHE A 1 92 ? -5.855 -0.956 22.519 1.00 88.00 92 PHE A N 1
ATOM 714 C CA . PHE A 1 92 ? -4.472 -1.009 22.064 1.00 88.00 92 PHE A CA 1
ATOM 715 C C . PHE A 1 92 ? -4.385 -0.788 20.550 1.00 88.00 92 PHE A C 1
ATOM 717 O O . PHE A 1 92 ? -5.370 -0.835 19.812 1.00 88.00 92 PHE A O 1
ATOM 724 N N . GLN A 1 93 ? -3.166 -0.500 20.092 1.00 94.75 93 GLN A N 1
ATOM 725 C CA . GLN A 1 93 ? -2.873 -0.457 18.666 1.00 94.75 93 GLN A CA 1
ATOM 726 C C . GLN A 1 93 ? -2.826 -1.877 18.117 1.00 94.75 93 GLN A C 1
ATOM 728 O O . GLN A 1 93 ? -2.061 -2.705 18.613 1.00 94.75 93 GLN A O 1
ATOM 733 N N . HIS A 1 94 ? -3.562 -2.104 17.037 1.00 96.62 94 HIS A N 1
ATOM 734 C CA . HIS A 1 94 ? -3.551 -3.359 16.297 1.00 96.62 94 HIS A CA 1
ATOM 735 C C . HIS A 1 94 ? -2.897 -3.189 14.936 1.00 96.62 94 HIS A C 1
ATOM 737 O O . HIS A 1 94 ? -2.893 -2.099 14.357 1.00 96.62 94 HIS A O 1
ATOM 743 N N . LYS A 1 95 ? -2.369 -4.291 14.406 1.00 97.88 95 LYS A N 1
ATOM 744 C CA . LYS A 1 95 ? -1.775 -4.375 13.074 1.00 97.88 95 LYS A CA 1
ATOM 745 C C . LYS A 1 95 ? -2.553 -5.347 12.205 1.00 97.88 95 LYS A C 1
ATOM 747 O O . LYS A 1 95 ? -2.530 -6.551 12.444 1.00 97.88 95 LYS A O 1
ATOM 752 N N . LEU A 1 96 ? -3.187 -4.827 11.158 1.00 98.25 96 LEU A N 1
ATOM 753 C CA . LEU A 1 96 ? -3.804 -5.633 10.111 1.00 98.25 96 LEU A CA 1
ATOM 754 C C . LEU A 1 96 ? -2.852 -5.744 8.920 1.00 98.25 96 LEU A C 1
ATOM 756 O O . LEU A 1 96 ? -2.678 -4.778 8.177 1.00 98.25 96 LEU A O 1
ATOM 760 N N . SER A 1 97 ? -2.259 -6.918 8.719 1.00 98.62 97 SER A N 1
ATOM 761 C CA . SER A 1 97 ? -1.381 -7.194 7.579 1.00 98.62 97 SER A CA 1
ATOM 762 C C . SER A 1 97 ? -2.121 -7.956 6.485 1.00 98.62 97 SER A C 1
ATOM 764 O O . SER A 1 97 ? -2.772 -8.961 6.753 1.00 98.62 97 SER A O 1
ATOM 766 N N . ILE A 1 98 ? -1.985 -7.514 5.239 1.00 98.56 98 ILE A N 1
ATOM 767 C CA . ILE A 1 98 ? -2.652 -8.072 4.063 1.00 98.56 98 ILE A CA 1
ATOM 768 C C . ILE A 1 98 ? -1.589 -8.374 3.009 1.00 98.56 98 ILE A C 1
ATOM 770 O O . ILE A 1 98 ? -0.821 -7.495 2.627 1.00 98.56 98 ILE A O 1
ATOM 774 N N . THR A 1 99 ? -1.551 -9.615 2.530 1.00 98.56 99 THR A N 1
ATOM 775 C CA . THR A 1 99 ? -0.743 -10.031 1.375 1.00 98.56 99 THR A CA 1
ATOM 776 C C . THR A 1 99 ? -1.639 -10.131 0.150 1.00 98.56 99 THR A C 1
ATOM 778 O O . THR A 1 99 ? -2.654 -10.833 0.197 1.00 98.56 99 THR A O 1
ATOM 781 N N . TYR A 1 100 ? -1.285 -9.440 -0.931 1.00 98.06 100 TYR A N 1
ATOM 782 C CA . TYR A 1 100 ? -2.151 -9.286 -2.100 1.00 98.06 100 TYR A CA 1
ATOM 783 C C . TYR A 1 100 ? -1.363 -9.099 -3.404 1.00 98.06 100 TYR A C 1
ATOM 785 O O . TYR A 1 100 ? -0.157 -8.841 -3.395 1.00 98.06 100 TYR A O 1
ATOM 793 N N . GLU A 1 101 ? -2.078 -9.207 -4.520 1.00 97.81 101 GLU A N 1
ATOM 794 C CA . GLU A 1 101 ? -1.669 -8.744 -5.847 1.00 97.81 101 GLU A CA 1
ATOM 795 C C . GLU A 1 101 ? -2.817 -7.973 -6.514 1.00 97.81 101 GLU A C 1
ATOM 797 O O . GLU A 1 101 ? -3.996 -8.208 -6.233 1.00 97.81 101 GLU A O 1
ATOM 802 N N . ALA A 1 102 ? -2.467 -7.041 -7.393 1.00 96.94 102 ALA A N 1
ATOM 803 C CA . ALA A 1 102 ? -3.384 -6.184 -8.124 1.00 96.94 102 ALA A CA 1
ATOM 804 C C . ALA A 1 102 ? -2.852 -5.915 -9.539 1.00 96.94 102 ALA A C 1
ATOM 806 O O . ALA A 1 102 ? -1.650 -5.748 -9.747 1.00 96.94 102 ALA A O 1
ATOM 807 N N . ALA A 1 103 ? -3.768 -5.822 -10.502 1.00 96.44 103 ALA A N 1
ATOM 808 C CA . ALA A 1 103 ? -3.500 -5.361 -11.864 1.00 96.44 103 ALA A CA 1
ATOM 809 C C . ALA A 1 103 ? -4.274 -4.048 -12.094 1.00 96.44 103 ALA A C 1
ATOM 811 O O . ALA A 1 103 ? -5.376 -4.064 -12.658 1.00 96.44 103 ALA A O 1
ATOM 812 N N . PRO A 1 104 ? -3.774 -2.914 -11.567 1.00 94.00 104 PRO A N 1
ATOM 813 C CA . PRO A 1 104 ? -4.522 -1.666 -11.522 1.00 94.00 104 PRO A CA 1
ATOM 814 C C . PRO A 1 104 ? -4.830 -1.143 -12.926 1.00 94.00 104 PRO A C 1
ATOM 816 O O . PRO A 1 104 ? -3.947 -0.972 -13.760 1.00 94.00 104 PRO A O 1
ATOM 819 N N . ARG A 1 105 ? -6.105 -0.820 -13.170 1.00 90.00 105 ARG A N 1
ATOM 820 C CA . ARG A 1 105 ? -6.543 -0.098 -14.382 1.00 90.00 105 ARG A CA 1
ATOM 821 C C . ARG A 1 105 ? -6.511 1.424 -14.214 1.00 90.00 105 ARG A C 1
ATOM 823 O O . ARG A 1 105 ? -6.692 2.151 -15.188 1.00 90.00 105 ARG A O 1
ATOM 830 N N . ARG A 1 106 ? -6.372 1.892 -12.972 1.00 91.38 106 ARG A N 1
ATOM 831 C CA . ARG A 1 106 ? -6.354 3.297 -12.538 1.00 91.38 106 ARG A CA 1
ATOM 832 C C . ARG A 1 106 ? -5.410 3.440 -11.351 1.00 91.38 106 ARG A C 1
ATOM 834 O O . ARG A 1 106 ? -5.082 2.451 -10.701 1.00 91.38 106 ARG A O 1
ATOM 841 N N . GLY A 1 107 ? -4.967 4.661 -11.070 1.00 90.75 107 GLY A N 1
ATOM 842 C CA . GLY A 1 107 ? -4.126 4.963 -9.910 1.00 90.75 107 GLY A CA 1
ATOM 843 C C . GLY A 1 107 ? -2.648 4.620 -10.072 1.00 90.75 107 GLY A C 1
ATOM 844 O O . GLY A 1 107 ? -1.814 5.323 -9.511 1.00 90.75 107 GLY A O 1
ATOM 845 N N . MET A 1 108 ? -2.309 3.610 -10.872 1.00 95.50 108 MET A N 1
ATOM 846 C CA . MET A 1 108 ? -0.940 3.218 -11.199 1.00 95.50 108 MET A CA 1
ATOM 847 C C . MET A 1 108 ? -0.846 2.796 -12.663 1.00 95.50 108 MET A C 1
ATOM 849 O O . MET A 1 108 ? -1.702 2.063 -13.153 1.00 95.50 108 MET A O 1
ATOM 853 N N . TYR A 1 109 ? 0.202 3.254 -13.343 1.00 94.62 109 TYR A N 1
ATOM 854 C CA . TYR A 1 109 ? 0.392 3.053 -14.774 1.00 94.62 109 TYR A CA 1
ATOM 855 C C . TYR A 1 109 ? 1.789 2.511 -15.064 1.00 94.62 109 TYR A C 1
ATOM 857 O O . TYR A 1 109 ? 2.775 3.003 -14.516 1.00 94.62 109 TYR A O 1
ATOM 865 N N . PHE A 1 110 ? 1.856 1.528 -15.962 1.00 95.31 110 PHE A N 1
ATOM 866 C CA . PHE A 1 110 ? 3.081 0.884 -16.430 1.00 95.31 110 PHE A CA 1
ATOM 867 C C . PHE A 1 110 ? 3.293 1.277 -17.893 1.00 95.31 110 PHE A C 1
ATOM 869 O O . PHE A 1 110 ? 2.636 0.753 -18.784 1.00 95.31 110 PHE A O 1
ATOM 876 N N . ILE A 1 111 ? 4.170 2.246 -18.148 1.00 94.00 111 ILE A N 1
ATOM 877 C CA . ILE A 1 111 ? 4.381 2.821 -19.481 1.00 94.00 111 ILE A CA 1
ATOM 878 C C . ILE A 1 111 ? 5.618 2.200 -20.127 1.00 94.00 111 ILE A C 1
ATOM 880 O O . ILE A 1 111 ? 6.679 2.166 -19.508 1.00 94.00 111 ILE A O 1
ATOM 884 N N . GLY A 1 112 ? 5.495 1.741 -21.375 1.00 91.38 112 GLY A N 1
ATOM 885 C CA . GLY A 1 112 ? 6.615 1.241 -22.183 1.00 91.38 112 GLY A CA 1
ATOM 886 C C . GLY A 1 112 ? 7.121 -0.157 -21.813 1.00 91.38 112 GLY A C 1
ATOM 887 O O . GLY A 1 112 ? 8.116 -0.609 -22.375 1.00 91.38 112 GLY A O 1
ATOM 888 N N . TRP A 1 113 ? 6.462 -0.845 -20.878 1.00 89.94 113 TRP A N 1
ATOM 889 C CA . TRP A 1 113 ? 6.810 -2.214 -20.474 1.00 89.94 113 TRP A CA 1
ATOM 890 C C . TRP A 1 113 ? 6.236 -3.275 -21.417 1.00 89.94 113 TRP A C 1
ATOM 892 O O . TRP A 1 113 ? 6.839 -4.327 -21.590 1.00 89.94 113 TRP A O 1
ATOM 902 N N . ASP A 1 114 ? 5.132 -2.959 -22.088 1.00 86.31 114 ASP A N 1
ATOM 903 C CA . ASP A 1 114 ? 4.454 -3.782 -23.087 1.00 86.31 114 ASP A CA 1
ATOM 904 C C . ASP A 1 114 ? 4.806 -3.395 -24.538 1.00 86.31 114 ASP A C 1
ATOM 906 O O . ASP A 1 114 ? 4.250 -3.963 -25.474 1.00 86.31 114 ASP A O 1
ATOM 910 N N . ASP A 1 115 ? 5.726 -2.441 -24.744 1.00 85.44 115 ASP A N 1
ATOM 911 C CA . ASP A 1 115 ? 6.116 -1.935 -26.066 1.00 85.44 115 ASP A CA 1
ATOM 912 C C . ASP A 1 115 ? 7.249 -2.784 -26.685 1.00 85.44 115 ASP A C 1
ATOM 914 O O . ASP A 1 115 ? 8.424 -2.588 -26.346 1.00 85.44 115 ASP A O 1
ATOM 918 N N . PRO A 1 116 ? 6.957 -3.678 -27.654 1.00 79.69 116 PRO A N 1
ATOM 919 C CA . PRO A 1 116 ? 7.980 -4.509 -28.288 1.00 79.69 116 PRO A CA 1
ATOM 920 C C . PRO A 1 116 ? 8.962 -3.692 -29.137 1.00 79.69 116 PRO A C 1
ATOM 922 O O . PRO A 1 116 ? 10.050 -4.170 -29.451 1.00 79.69 116 PRO A O 1
ATOM 925 N N . SER A 1 117 ? 8.609 -2.459 -29.516 1.00 83.06 117 SER A N 1
ATOM 926 C CA . SER A 1 117 ? 9.469 -1.593 -30.324 1.00 83.06 117 SER A CA 1
ATOM 927 C C . SER A 1 117 ? 10.548 -0.876 -29.506 1.00 83.06 117 SER A C 1
ATOM 929 O O . SER A 1 117 ? 11.455 -0.287 -30.094 1.00 83.06 117 SER A O 1
ATOM 931 N N . SER A 1 118 ? 10.470 -0.919 -28.165 1.00 78.69 118 SER A N 1
ATOM 932 C CA . SER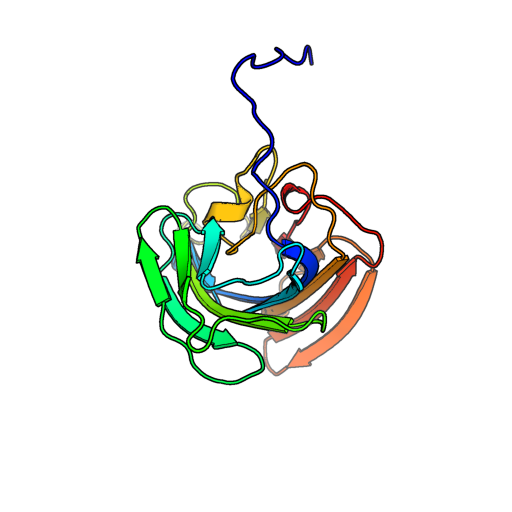 A 1 118 ? 11.379 -0.221 -27.236 1.00 78.69 118 SER A CA 1
ATOM 933 C C . SER A 1 118 ? 11.539 1.282 -27.518 1.00 78.69 118 SER A C 1
ATOM 935 O O . SER A 1 118 ? 12.549 1.889 -27.160 1.00 78.69 118 SER A O 1
ATOM 937 N N . ARG A 1 119 ? 10.553 1.905 -28.178 1.00 82.94 119 ARG A N 1
ATOM 938 C CA . ARG A 1 119 ? 10.572 3.345 -28.484 1.00 82.94 119 ARG A CA 1
ATOM 939 C C . ARG A 1 119 ? 10.127 4.172 -27.283 1.00 82.94 119 ARG A C 1
ATOM 941 O O . ARG A 1 119 ? 10.535 5.325 -27.146 1.00 82.94 119 ARG A O 1
ATOM 948 N N . SER A 1 120 ? 9.306 3.582 -26.422 1.00 85.12 120 SER A N 1
ATOM 949 C CA . SER A 1 120 ? 8.813 4.194 -25.193 1.00 85.12 120 SER A CA 1
ATOM 950 C C . SER A 1 120 ? 9.772 3.925 -24.033 1.00 85.12 120 SER A C 1
ATOM 952 O O . SER A 1 120 ? 10.239 2.803 -23.848 1.00 85.12 120 SER A O 1
ATOM 954 N N . ARG A 1 121 ? 10.061 4.945 -23.214 1.00 89.12 121 ARG A N 1
ATOM 955 C CA . ARG A 1 121 ? 10.833 4.737 -21.980 1.00 89.12 121 ARG A CA 1
ATOM 956 C C . ARG A 1 121 ? 9.985 3.982 -20.960 1.00 89.12 121 ARG A C 1
ATOM 958 O O . ARG A 1 121 ? 8.843 4.365 -20.718 1.00 89.12 121 ARG A O 1
ATOM 965 N N . LYS A 1 122 ? 10.585 2.965 -20.346 1.00 94.31 122 LYS A N 1
ATOM 966 C CA . LYS A 1 122 ? 9.981 2.148 -19.293 1.00 94.31 122 LYS A CA 1
ATOM 967 C C . LYS A 1 122 ? 9.831 2.958 -18.013 1.00 94.31 122 LYS A C 1
ATOM 969 O O . LYS A 1 122 ? 10.825 3.396 -17.442 1.00 94.31 122 LYS A O 1
ATOM 974 N N . GLN A 1 123 ? 8.594 3.192 -17.594 1.00 94.69 123 GLN A N 1
ATOM 975 C CA . GLN A 1 123 ? 8.266 3.995 -16.418 1.00 94.69 123 GLN A CA 1
ATOM 976 C C . GLN A 1 123 ? 7.095 3.375 -15.663 1.00 94.69 123 GLN A C 1
ATOM 978 O O . GLN A 1 123 ? 6.221 2.749 -16.261 1.00 94.69 123 GLN A O 1
ATOM 983 N N . ILE A 1 124 ? 7.065 3.563 -14.350 1.00 96.25 124 ILE A N 1
ATOM 984 C CA . ILE A 1 124 ? 5.909 3.254 -13.511 1.00 96.25 124 ILE A CA 1
ATOM 985 C C . ILE A 1 124 ? 5.605 4.504 -12.710 1.00 96.25 124 ILE A C 1
ATOM 987 O O . ILE A 1 124 ? 6.498 5.068 -12.089 1.00 96.25 124 ILE A O 1
ATOM 991 N N . TRP A 1 125 ? 4.367 4.969 -12.720 1.00 95.12 125 TRP A N 1
ATOM 992 C CA . TRP A 1 125 ? 3.990 6.116 -11.904 1.00 95.12 125 TRP A CA 1
ATOM 993 C C . TRP A 1 125 ? 2.553 6.005 -11.438 1.00 95.12 125 TRP A C 1
ATOM 995 O O . TRP A 1 125 ? 1.703 5.382 -12.077 1.00 95.12 125 TRP A O 1
ATOM 1005 N N . THR A 1 126 ? 2.292 6.617 -10.292 1.00 93.69 126 THR A N 1
ATOM 1006 C CA . THR A 1 126 ? 0.971 6.642 -9.675 1.00 93.69 126 THR A CA 1
ATOM 1007 C C . THR A 1 126 ? 0.308 8.005 -9.815 1.00 93.69 126 THR A C 1
ATOM 1009 O O . THR A 1 126 ? 0.967 9.038 -9.685 1.00 93.69 126 THR A O 1
ATOM 1012 N N . GLN A 1 127 ? -1.011 8.010 -9.967 1.00 88.00 127 GLN A N 1
ATOM 1013 C CA . GLN A 1 127 ? -1.856 9.194 -9.855 1.00 88.00 127 GLN A CA 1
ATOM 1014 C C . GLN A 1 127 ? -3.054 8.854 -8.968 1.00 88.00 127 GLN A C 1
ATOM 1016 O O . GLN A 1 127 ? -4.075 8.380 -9.449 1.00 88.00 127 GLN A O 1
ATOM 1021 N N . GLY A 1 128 ? -2.921 9.103 -7.667 1.00 75.25 128 GLY A N 1
ATOM 1022 C CA . GLY A 1 128 ? -3.923 8.710 -6.673 1.00 75.25 128 GLY A CA 1
ATOM 1023 C C . GLY A 1 128 ? -5.083 9.687 -6.465 1.00 75.25 128 GLY A C 1
ATOM 1024 O O . GLY A 1 128 ? -5.934 9.413 -5.625 1.00 75.25 128 GLY A O 1
ATOM 1025 N N . GLN A 1 129 ? -5.121 10.835 -7.160 1.00 73.12 129 GLN A N 1
ATOM 1026 C CA . GLN A 1 129 ? -6.051 11.928 -6.841 1.00 73.12 129 GLN A CA 1
ATOM 1027 C C . GLN A 1 129 ? -7.517 11.472 -6.844 1.00 73.12 129 GLN A C 1
ATOM 1029 O O . GLN A 1 129 ? -7.986 10.816 -7.768 1.00 73.12 129 GLN A O 1
ATOM 1034 N N . GLY A 1 130 ? -8.255 11.894 -5.817 1.00 77.12 130 GLY A N 1
ATOM 1035 C CA . GLY A 1 130 ? -9.616 11.441 -5.581 1.00 77.12 130 GLY A CA 1
ATOM 1036 C C . GLY A 1 130 ? -9.569 10.191 -4.724 1.00 77.12 130 GLY A C 1
ATOM 1037 O O . GLY A 1 130 ? -9.515 10.311 -3.505 1.00 77.12 130 GLY A O 1
ATOM 1038 N N . ILE A 1 131 ? -9.589 9.027 -5.369 1.00 80.44 131 ILE A N 1
ATOM 1039 C CA . ILE A 1 131 ? -9.745 7.735 -4.696 1.00 80.44 131 ILE A CA 1
ATOM 1040 C C . ILE A 1 131 ? -8.982 6.590 -5.379 1.00 80.44 131 ILE A C 1
ATOM 1042 O O . ILE A 1 131 ? -9.213 5.426 -5.075 1.00 80.44 131 ILE A O 1
ATOM 1046 N N . ASP A 1 132 ? -8.094 6.880 -6.329 1.00 87.88 132 ASP A N 1
ATOM 1047 C CA . ASP A 1 132 ? -7.587 5.856 -7.251 1.00 87.88 132 ASP A CA 1
ATOM 1048 C C . ASP A 1 132 ? -6.533 4.921 -6.628 1.00 87.88 132 ASP A C 1
ATOM 1050 O O . ASP A 1 132 ? -6.253 3.849 -7.171 1.00 87.88 132 ASP A O 1
ATOM 1054 N N . ASN A 1 133 ? -5.984 5.260 -5.457 1.00 90.06 133 ASN A N 1
ATOM 1055 C CA . ASN A 1 133 ? -5.011 4.400 -4.775 1.00 90.06 133 ASN A CA 1
ATOM 1056 C C . ASN A 1 133 ? -5.604 3.052 -4.331 1.00 90.06 133 ASN A C 1
ATOM 1058 O O . ASN A 1 133 ? -4.880 2.057 -4.284 1.00 90.06 133 ASN A O 1
ATOM 1062 N N . ARG A 1 134 ? -6.929 2.967 -4.146 1.00 92.81 134 ARG A N 1
ATOM 1063 C CA . ARG A 1 134 ? -7.644 1.713 -3.846 1.00 92.81 134 ARG A CA 1
ATOM 1064 C C . ARG A 1 134 ? -7.523 0.629 -4.926 1.00 92.81 134 ARG A C 1
ATOM 1066 O O . ARG A 1 134 ? -7.982 -0.484 -4.703 1.00 92.81 134 ARG A O 1
ATOM 1073 N N . HIS A 1 135 ? -6.991 0.949 -6.110 1.00 93.94 135 HIS A N 1
ATOM 1074 C CA . HIS A 1 135 ? -6.773 -0.008 -7.203 1.00 93.94 135 HIS A CA 1
ATOM 1075 C C . HIS A 1 135 ? -5.435 -0.744 -7.115 1.00 93.94 135 HIS A C 1
ATOM 1077 O O . HIS A 1 135 ? -5.271 -1.776 -7.760 1.00 93.94 135 HIS A O 1
ATOM 1083 N N . TRP A 1 136 ? -4.476 -0.226 -6.346 1.00 94.56 136 TRP A N 1
ATOM 1084 C CA . TRP A 1 136 ? -3.143 -0.824 -6.241 1.00 94.56 136 TRP A CA 1
ATOM 1085 C C . TRP A 1 136 ? -2.671 -1.040 -4.802 1.00 94.56 136 TRP A C 1
ATOM 1087 O O . TRP A 1 136 ? -1.739 -1.809 -4.602 1.00 94.56 136 TRP A O 1
ATOM 1097 N N . ILE A 1 137 ? -3.325 -0.429 -3.809 1.00 94.88 137 ILE A N 1
ATOM 1098 C CA . ILE A 1 137 ? -3.083 -0.682 -2.389 1.00 94.88 137 ILE A CA 1
ATOM 1099 C C . ILE A 1 137 ? -4.412 -0.798 -1.611 1.00 94.88 137 ILE A C 1
ATOM 1101 O O . ILE A 1 137 ? -5.281 0.059 -1.774 1.00 94.88 137 ILE A O 1
ATOM 1105 N N . PRO A 1 138 ? -4.609 -1.836 -0.769 1.00 94.94 138 PRO A N 1
ATOM 1106 C CA . PRO A 1 138 ? -5.769 -1.919 0.113 1.00 94.94 138 PRO A CA 1
ATOM 1107 C C . PRO A 1 138 ? -5.741 -0.787 1.140 1.00 94.94 138 PRO A C 1
ATOM 1109 O O . PRO A 1 138 ? -4.791 -0.699 1.922 1.00 94.94 138 PRO A O 1
ATOM 1112 N N . LEU A 1 139 ? -6.769 0.061 1.170 1.00 91.19 139 LEU A N 1
ATOM 1113 C CA . LEU A 1 139 ? -6.811 1.257 2.016 1.00 91.19 139 LEU A CA 1
ATOM 1114 C C . LEU A 1 139 ? -8.135 1.389 2.761 1.00 91.19 139 LEU A C 1
ATOM 1116 O O . LEU A 1 139 ? -9.191 1.004 2.272 1.00 91.19 139 LEU A O 1
ATOM 1120 N N . PHE A 1 140 ? -8.087 2.013 3.933 1.00 86.62 140 PHE A N 1
ATOM 1121 C CA . PHE A 1 140 ? -9.268 2.660 4.490 1.00 86.62 140 PHE A CA 1
ATOM 1122 C C . PHE A 1 140 ? -9.384 4.037 3.830 1.00 86.62 140 PHE A C 1
ATOM 1124 O O . PHE A 1 140 ? -8.769 5.004 4.275 1.00 86.62 140 PHE A O 1
ATOM 1131 N N . ASP A 1 141 ? -10.066 4.093 2.684 1.00 71.94 141 ASP A N 1
ATOM 1132 C CA . ASP A 1 141 ? -10.028 5.258 1.796 1.00 71.94 141 ASP A CA 1
ATOM 1133 C C . ASP A 1 141 ? -11.037 6.334 2.239 1.00 71.94 141 ASP A C 1
ATOM 1135 O O . ASP A 1 141 ? -12.103 6.514 1.648 1.00 71.94 141 ASP A O 1
ATOM 1139 N N . ASP A 1 142 ? -10.716 7.010 3.345 1.00 76.44 142 ASP A N 1
ATOM 1140 C CA . ASP A 1 142 ? -11.430 8.179 3.864 1.00 76.44 142 ASP A CA 1
ATOM 1141 C C . ASP A 1 142 ? -10.546 9.431 3.731 1.00 76.44 142 ASP A C 1
ATOM 1143 O O . ASP A 1 142 ? -9.456 9.514 4.297 1.00 76.44 142 ASP A O 1
ATOM 1147 N N . LEU A 1 143 ? -11.038 10.441 3.004 1.00 68.44 143 LEU A N 1
ATOM 1148 C CA . LEU A 1 143 ? -10.345 11.716 2.770 1.00 68.44 143 LEU A CA 1
ATOM 1149 C C . LEU A 1 143 ? -9.993 12.464 4.059 1.00 68.44 143 LEU A C 1
ATOM 1151 O O . LEU A 1 143 ? -9.070 13.282 4.077 1.00 68.44 143 LEU A O 1
ATOM 1155 N N . SER A 1 144 ? -10.769 12.242 5.116 1.00 74.25 144 SER A N 1
ATOM 1156 C CA . SER A 1 144 ? -10.546 12.886 6.401 1.00 74.25 144 SER A CA 1
ATOM 1157 C C . SER A 1 144 ? -9.452 12.193 7.215 1.00 74.25 144 SER A C 1
ATOM 1159 O O . SER A 1 144 ? -8.959 12.779 8.185 1.00 74.25 144 SER A O 1
ATOM 1161 N N . ASP A 1 145 ? -9.101 10.947 6.879 1.00 79.19 145 ASP A N 1
ATOM 1162 C CA . ASP A 1 145 ? -8.159 10.143 7.651 1.00 79.19 145 ASP A CA 1
ATOM 1163 C C . ASP A 1 145 ? -6.722 10.454 7.235 1.00 79.19 145 ASP A C 1
ATOM 1165 O O . ASP A 1 145 ? -6.408 10.578 6.050 1.00 79.19 145 ASP A O 1
ATOM 1169 N N . LYS A 1 146 ? -5.850 10.678 8.219 1.00 90.06 146 LYS A N 1
ATOM 1170 C CA . LYS A 1 146 ? -4.474 11.118 7.977 1.00 90.06 146 LYS A CA 1
ATOM 1171 C C . LYS A 1 146 ? -3.513 10.135 8.602 1.00 90.06 146 LYS A C 1
ATOM 1173 O O . LYS A 1 146 ? -3.364 10.088 9.816 1.00 90.06 146 LYS A O 1
ATOM 1178 N N . ILE A 1 147 ? -2.762 9.470 7.741 1.00 94.38 147 ILE A N 1
ATOM 1179 C CA . ILE A 1 147 ? -1.820 8.428 8.126 1.00 94.38 147 ILE A CA 1
ATOM 1180 C C . ILE A 1 147 ? -0.383 8.879 7.893 1.00 94.38 147 ILE A C 1
ATOM 1182 O O . ILE A 1 147 ? -0.087 9.722 7.039 1.00 94.38 147 ILE A O 1
ATOM 1186 N N . THR A 1 148 ? 0.533 8.306 8.660 1.00 97.19 148 THR A N 1
ATOM 1187 C CA . THR A 1 148 ? 1.954 8.274 8.289 1.00 97.19 148 THR A CA 1
ATOM 1188 C C . THR A 1 148 ? 2.221 7.034 7.441 1.00 97.19 148 THR A C 1
ATOM 1190 O O . THR A 1 148 ? 1.491 6.051 7.555 1.00 97.19 148 THR A O 1
ATOM 1193 N N . THR A 1 149 ? 3.228 7.066 6.567 1.00 97.56 149 THR A N 1
ATOM 1194 C CA . THR A 1 149 ? 3.496 5.931 5.669 1.00 97.56 149 THR A CA 1
ATOM 1195 C C . THR A 1 149 ? 4.961 5.540 5.634 1.00 97.56 149 THR A C 1
ATOM 1197 O O . THR A 1 149 ? 5.853 6.391 5.677 1.00 97.56 149 THR A O 1
ATOM 1200 N N . ASP A 1 150 ? 5.192 4.239 5.518 1.00 98.12 150 ASP A N 1
ATOM 1201 C CA . ASP A 1 150 ? 6.452 3.628 5.131 1.00 98.12 150 ASP A CA 1
ATOM 1202 C C . ASP A 1 150 ? 6.239 2.870 3.819 1.00 98.12 150 ASP A C 1
ATOM 1204 O O . ASP A 1 150 ? 5.426 1.953 3.749 1.00 98.12 150 ASP A O 1
ATOM 1208 N N . ILE A 1 151 ? 6.969 3.254 2.773 1.00 97.88 151 ILE A N 1
ATOM 1209 C CA . ILE A 1 151 ? 6.956 2.569 1.479 1.00 97.88 151 ILE A CA 1
ATOM 1210 C C . ILE A 1 151 ? 8.316 1.913 1.282 1.00 97.88 151 ILE A C 1
ATOM 1212 O O . ILE A 1 151 ? 9.344 2.587 1.171 1.00 97.88 151 ILE A O 1
ATOM 1216 N N . ARG A 1 152 ? 8.319 0.584 1.229 1.00 97.81 152 ARG A N 1
ATOM 1217 C CA . ARG A 1 152 ? 9.466 -0.228 0.838 1.00 97.81 152 ARG A CA 1
ATOM 1218 C C . ARG A 1 152 ? 9.184 -0.862 -0.499 1.00 97.81 152 ARG A C 1
ATOM 1220 O O . ARG A 1 152 ? 8.114 -1.418 -0.710 1.00 97.81 152 ARG A O 1
ATOM 1227 N N . LEU A 1 153 ? 10.147 -0.796 -1.399 1.00 96.38 153 LEU A N 1
ATOM 1228 C CA . LEU A 1 153 ? 10.014 -1.443 -2.693 1.00 96.38 153 LEU A CA 1
ATOM 1229 C C . LEU A 1 153 ? 11.369 -1.891 -3.213 1.00 96.38 153 LEU A C 1
ATOM 1231 O O . LEU A 1 153 ? 12.402 -1.300 -2.884 1.00 96.38 153 LEU A O 1
ATOM 1235 N N . ARG A 1 154 ? 11.338 -2.955 -4.012 1.00 94.12 154 ARG A N 1
ATOM 1236 C CA . ARG A 1 154 ? 12.502 -3.531 -4.681 1.00 94.12 154 ARG A CA 1
ATOM 1237 C C . ARG A 1 154 ? 12.331 -3.402 -6.188 1.00 94.12 154 ARG A C 1
ATOM 1239 O O . ARG A 1 154 ? 11.259 -3.702 -6.708 1.00 94.12 154 ARG A O 1
ATOM 1246 N N . PHE A 1 155 ? 13.376 -2.955 -6.873 1.00 96.12 155 PHE A N 1
ATOM 1247 C CA . PHE A 1 155 ? 13.364 -2.770 -8.322 1.00 96.12 155 PHE A CA 1
ATOM 1248 C C . PHE A 1 155 ? 14.771 -2.879 -8.909 1.00 96.12 155 PHE A C 1
ATOM 1250 O O . PHE A 1 155 ? 15.752 -2.666 -8.197 1.00 96.12 155 PHE A O 1
ATOM 1257 N N . HIS A 1 156 ? 14.868 -3.182 -10.203 1.00 95.56 156 HIS A N 1
ATOM 1258 C CA . HIS A 1 156 ? 16.151 -3.344 -10.885 1.00 95.56 156 HIS A CA 1
ATOM 1259 C C . HIS A 1 156 ? 17.005 -2.069 -10.794 1.00 95.56 156 HIS A C 1
ATOM 1261 O O . HIS A 1 156 ? 16.494 -0.956 -10.946 1.00 95.56 156 HIS A O 1
ATOM 1267 N N . LYS A 1 157 ? 18.315 -2.230 -10.581 1.00 95.06 157 LYS A N 1
ATOM 1268 C CA . LYS A 1 157 ? 19.272 -1.135 -10.320 1.00 95.06 157 LYS A CA 1
ATOM 1269 C C . LYS A 1 157 ? 19.397 -0.086 -11.431 1.00 95.06 157 LYS A C 1
ATOM 1271 O O . LYS A 1 157 ? 19.900 1.004 -11.175 1.00 95.06 157 LYS A O 1
ATOM 1276 N N . ASP A 1 158 ? 18.960 -0.424 -12.642 1.00 94.44 158 ASP A N 1
ATOM 1277 C CA . ASP A 1 158 ? 18.984 0.476 -13.803 1.00 94.44 158 ASP A CA 1
ATOM 1278 C C . ASP A 1 158 ? 17.910 1.573 -13.727 1.00 94.44 158 ASP A C 1
ATOM 1280 O O . ASP A 1 158 ? 17.935 2.507 -14.525 1.00 94.44 158 ASP A O 1
ATOM 1284 N N . TYR A 1 159 ? 16.981 1.477 -12.771 1.00 95.31 159 TYR A N 1
ATOM 1285 C CA . TYR A 1 159 ? 15.912 2.448 -12.570 1.00 95.31 159 TYR A CA 1
ATOM 1286 C C . TYR A 1 159 ? 16.093 3.212 -11.265 1.00 95.31 159 TYR A C 1
ATOM 1288 O O . TYR A 1 159 ? 16.595 2.697 -10.260 1.00 95.31 159 TYR A O 1
ATOM 1296 N N . SER A 1 160 ? 15.620 4.453 -11.268 1.00 95.12 160 SER A N 1
ATOM 1297 C CA . SER A 1 160 ? 15.473 5.246 -10.057 1.00 95.12 160 SER A CA 1
ATOM 1298 C C . SER A 1 160 ? 14.053 5.146 -9.530 1.00 95.12 160 SER A C 1
ATOM 1300 O O . SER A 1 160 ? 13.097 5.005 -10.285 1.00 95.12 160 SER A O 1
ATOM 1302 N N . VAL A 1 161 ? 13.920 5.245 -8.212 1.00 96.38 161 VAL A N 1
ATOM 1303 C CA . VAL A 1 161 ? 12.640 5.202 -7.509 1.00 96.38 161 VAL A CA 1
ATOM 1304 C C . VAL A 1 161 ? 12.474 6.495 -6.729 1.00 96.38 161 VAL A C 1
ATOM 1306 O O . VAL A 1 161 ? 13.430 6.988 -6.129 1.00 96.38 161 VAL A O 1
ATOM 1309 N N . LEU A 1 162 ? 11.254 7.018 -6.721 1.00 96.38 162 LEU A N 1
ATOM 1310 C CA . LEU A 1 162 ? 10.822 8.160 -5.934 1.00 96.38 162 LEU A CA 1
ATOM 1311 C C . LEU A 1 162 ? 9.478 7.842 -5.270 1.00 96.38 162 LEU A C 1
ATOM 1313 O O . LEU A 1 162 ? 8.599 7.241 -5.878 1.00 96.38 162 LEU A O 1
ATOM 1317 N N . SER A 1 163 ? 9.319 8.269 -4.024 1.00 96.12 163 SER A N 1
ATOM 1318 C CA . SER A 1 163 ? 8.072 8.194 -3.260 1.00 96.12 163 SER A CA 1
ATOM 1319 C C . SER A 1 163 ? 7.994 9.413 -2.336 1.00 96.12 163 SER A C 1
ATOM 1321 O O . SER A 1 163 ? 8.964 10.167 -2.207 1.00 96.12 163 SER A O 1
ATOM 1323 N N . ASN A 1 164 ? 6.849 9.641 -1.693 1.00 93.12 164 ASN A N 1
ATOM 1324 C CA . ASN A 1 164 ? 6.708 10.731 -0.728 1.00 93.12 164 ASN A CA 1
ATOM 1325 C C . ASN A 1 164 ? 7.619 10.560 0.499 1.00 93.12 164 ASN A C 1
ATOM 1327 O O . ASN A 1 164 ? 7.943 9.448 0.917 1.00 93.12 164 ASN A O 1
ATOM 1331 N N . GLY A 1 165 ? 7.937 11.689 1.137 1.00 94.00 165 GLY A N 1
ATOM 1332 C CA . GLY A 1 165 ? 8.683 11.726 2.392 1.00 94.00 165 GLY A CA 1
ATOM 1333 C C . GLY A 1 165 ? 10.198 11.708 2.194 1.00 94.00 165 GLY A C 1
ATOM 1334 O O . GLY A 1 165 ? 10.711 12.231 1.207 1.00 94.00 165 GLY A O 1
ATOM 1335 N N . SER A 1 166 ? 10.911 11.140 3.163 1.00 96.62 166 SER A N 1
ATOM 1336 C CA . SER A 1 166 ? 12.374 11.057 3.169 1.00 96.62 166 SER A CA 1
ATOM 1337 C C . SER A 1 166 ? 12.839 9.639 2.854 1.00 96.62 166 SER A C 1
ATOM 1339 O O . SER A 1 166 ? 12.281 8.675 3.377 1.00 96.62 166 SER A O 1
ATOM 1341 N N . LEU A 1 167 ? 13.894 9.507 2.048 1.00 97.44 167 LEU A N 1
ATOM 1342 C CA . LEU A 1 167 ? 14.588 8.235 1.834 1.00 97.44 167 LEU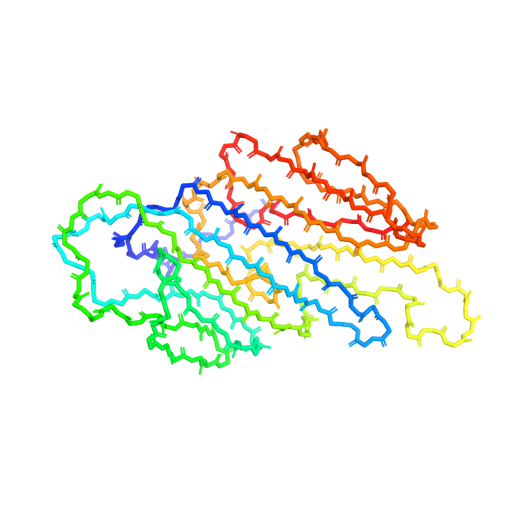 A CA 1
ATOM 1343 C C . LEU A 1 167 ? 15.375 7.875 3.102 1.00 97.44 167 LEU A C 1
ATOM 1345 O O . LEU A 1 167 ? 16.354 8.543 3.428 1.00 97.44 167 LEU A O 1
ATOM 1349 N N . LEU A 1 168 ? 14.939 6.842 3.823 1.00 96.69 168 LEU A N 1
ATOM 1350 C CA . LEU A 1 168 ? 15.579 6.375 5.056 1.00 96.69 168 LEU A CA 1
ATOM 1351 C C . LEU A 1 168 ? 16.687 5.361 4.795 1.00 96.69 168 LEU A C 1
ATOM 1353 O O . LEU A 1 168 ? 17.714 5.385 5.469 1.00 96.69 168 LEU A O 1
ATOM 1357 N N . ALA A 1 169 ? 16.476 4.463 3.834 1.00 96.31 169 ALA A N 1
ATOM 1358 C CA . ALA A 1 169 ? 17.453 3.447 3.479 1.00 96.31 169 ALA A CA 1
ATOM 1359 C C . ALA A 1 169 ? 17.428 3.154 1.979 1.00 96.31 169 ALA A C 1
ATOM 1361 O O . ALA A 1 169 ? 16.379 3.178 1.332 1.00 96.31 169 ALA A O 1
ATOM 1362 N N . LYS A 1 170 ? 18.612 2.854 1.446 1.00 96.31 170 LYS A N 1
ATOM 1363 C CA . LYS A 1 170 ? 18.830 2.377 0.083 1.00 96.31 170 LYS A CA 1
ATOM 1364 C C . LYS A 1 170 ? 19.924 1.319 0.129 1.00 96.31 170 LYS A C 1
ATOM 1366 O O . LYS A 1 170 ? 21.038 1.623 0.554 1.00 96.31 170 LYS A O 1
ATOM 1371 N N . SER A 1 171 ? 19.622 0.098 -0.291 1.00 95.56 171 SER A N 1
ATOM 1372 C CA . SER A 1 171 ? 20.582 -1.009 -0.297 1.00 95.56 171 SER A CA 1
ATOM 1373 C C . SER A 1 171 ? 20.569 -1.740 -1.632 1.00 95.56 171 SER A C 1
ATOM 1375 O O . SER A 1 171 ? 19.522 -1.909 -2.247 1.00 95.56 171 SER A O 1
ATOM 1377 N N . ASN A 1 172 ? 21.745 -2.170 -2.089 1.00 95.12 172 ASN A N 1
ATOM 1378 C CA . ASN A 1 172 ? 21.864 -3.021 -3.270 1.00 95.12 172 ASN A CA 1
ATOM 1379 C C . ASN A 1 172 ? 21.650 -4.481 -2.853 1.00 95.12 172 ASN A C 1
ATOM 1381 O O . ASN A 1 172 ? 22.245 -4.932 -1.873 1.00 95.12 172 ASN A O 1
ATOM 1385 N N . VAL A 1 173 ? 20.827 -5.207 -3.603 1.00 92.56 173 VAL A N 1
ATOM 1386 C CA . VAL A 1 173 ? 20.547 -6.632 -3.419 1.00 92.56 173 VAL A CA 1
ATOM 1387 C C . VAL A 1 173 ? 20.635 -7.292 -4.792 1.00 92.56 173 VAL A C 1
ATOM 1389 O O . VAL A 1 173 ? 19.699 -7.217 -5.580 1.00 92.56 173 VAL A O 1
ATOM 1392 N N . GLU A 1 174 ? 21.773 -7.922 -5.085 1.00 92.75 174 GLU A N 1
ATOM 1393 C CA . GLU A 1 174 ? 22.051 -8.560 -6.382 1.00 92.75 174 GLU A CA 1
ATOM 1394 C C . GLU A 1 174 ? 21.916 -7.585 -7.575 1.00 92.75 174 GLU A C 1
ATOM 1396 O O . GLU A 1 174 ? 22.709 -6.648 -7.701 1.00 92.75 174 GLU A O 1
ATOM 1401 N N . SER A 1 175 ? 20.946 -7.810 -8.468 1.00 93.94 175 SER A N 1
ATOM 1402 C CA . SER A 1 175 ? 20.606 -6.933 -9.599 1.00 93.94 175 SER A CA 1
ATOM 1403 C C . SER A 1 175 ? 19.644 -5.803 -9.232 1.00 93.94 175 SER A C 1
ATOM 1405 O O . SER A 1 175 ? 19.415 -4.903 -10.042 1.00 93.94 175 SER A O 1
ATOM 1407 N N . ASP A 1 176 ? 19.096 -5.834 -8.023 1.00 95.62 176 ASP A N 1
ATOM 1408 C CA . ASP A 1 176 ? 18.055 -4.929 -7.569 1.00 95.62 176 ASP A CA 1
ATOM 1409 C C . ASP A 1 176 ? 18.593 -3.944 -6.530 1.00 95.62 176 ASP A C 1
ATOM 1411 O O . ASP A 1 176 ? 19.641 -4.121 -5.904 1.00 95.62 176 ASP A O 1
ATOM 1415 N N . ILE A 1 177 ? 17.830 -2.885 -6.314 1.00 96.31 177 ILE A N 1
ATOM 1416 C CA . ILE A 1 177 ? 17.978 -1.985 -5.183 1.00 96.31 177 ILE A CA 1
ATOM 1417 C C . ILE A 1 177 ? 16.687 -2.075 -4.367 1.00 96.31 177 ILE A C 1
ATOM 1419 O O . ILE A 1 177 ? 15.594 -2.256 -4.904 1.00 96.31 177 ILE A O 1
ATOM 1423 N N . VAL A 1 178 ? 16.817 -1.983 -3.048 1.00 96.50 178 VAL A N 1
ATOM 1424 C CA . VAL A 1 178 ? 15.697 -1.838 -2.120 1.00 96.50 178 VAL A CA 1
ATOM 1425 C C . VAL A 1 178 ? 15.708 -0.412 -1.597 1.00 96.50 178 VAL A C 1
ATOM 1427 O O . VAL A 1 178 ? 16.716 0.058 -1.066 1.00 96.50 178 VAL A O 1
ATOM 1430 N N . TRP A 1 179 ? 14.580 0.274 -1.742 1.00 97.88 179 TRP A N 1
ATOM 1431 C CA . TRP A 1 179 ? 14.367 1.620 -1.228 1.00 97.88 179 TRP A CA 1
ATOM 1432 C C . TRP A 1 179 ? 13.381 1.583 -0.075 1.00 97.88 179 TRP A C 1
ATOM 1434 O O . TRP A 1 179 ? 12.407 0.832 -0.107 1.00 97.88 179 TRP A O 1
ATOM 1444 N N . HIS A 1 180 ? 13.613 2.434 0.917 1.00 98.12 180 HIS A N 1
ATOM 1445 C CA . HIS A 1 180 ? 12.711 2.647 2.037 1.00 98.12 180 HIS A CA 1
ATOM 1446 C C . HIS A 1 180 ? 12.461 4.141 2.213 1.00 98.12 180 HIS A C 1
ATOM 1448 O O . HIS A 1 180 ? 13.343 4.881 2.649 1.00 98.12 180 HIS A O 1
ATOM 1454 N N . TYR A 1 181 ? 11.254 4.575 1.871 1.00 98.25 181 TYR A N 1
ATOM 1455 C CA . TYR A 1 181 ? 10.771 5.935 2.066 1.00 98.25 181 TYR A CA 1
ATOM 1456 C C . TYR A 1 181 ? 9.846 6.008 3.275 1.00 98.25 181 TYR A C 1
ATOM 1458 O O . TYR A 1 181 ? 9.023 5.116 3.475 1.00 98.25 181 TYR A O 1
ATOM 1466 N N . ARG A 1 182 ? 9.944 7.098 4.040 1.00 97.94 182 ARG A N 1
ATOM 1467 C CA . ARG A 1 182 ? 9.035 7.396 5.150 1.00 97.94 182 ARG A CA 1
ATOM 1468 C C . ARG A 1 182 ? 8.442 8.788 5.033 1.00 97.94 182 ARG A C 1
ATOM 1470 O O . ARG A 1 182 ? 9.173 9.782 5.023 1.00 97.94 182 ARG A O 1
ATOM 1477 N N . MET A 1 183 ? 7.117 8.867 5.077 1.00 97.25 183 MET A N 1
ATOM 1478 C CA . MET A 1 183 ? 6.381 10.105 5.299 1.00 97.25 183 MET A CA 1
ATOM 1479 C C . MET A 1 183 ? 5.942 10.193 6.765 1.00 97.25 183 MET A C 1
ATOM 1481 O O . MET A 1 183 ? 4.879 9.709 7.151 1.00 97.25 183 MET A O 1
ATOM 1485 N N . SER A 1 184 ? 6.759 10.851 7.592 1.00 95.25 184 SER A N 1
ATOM 1486 C CA . SER A 1 184 ? 6.470 11.037 9.025 1.00 95.25 184 SER A CA 1
ATOM 1487 C C . SER A 1 184 ? 5.386 12.083 9.307 1.00 95.25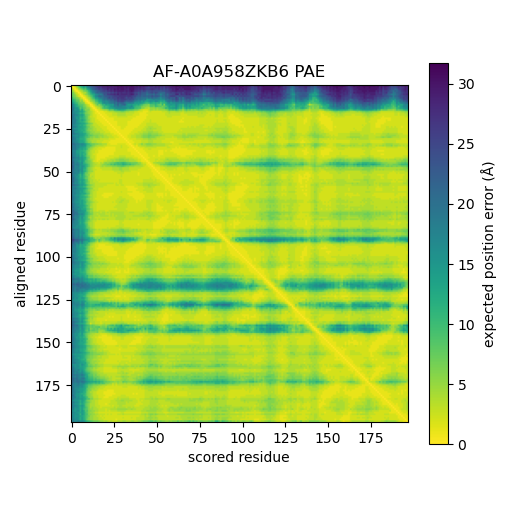 184 SER A C 1
ATOM 1489 O O . SER A 1 184 ? 4.916 12.187 10.436 1.00 95.25 184 SER A O 1
ATOM 1491 N N . LYS A 1 185 ? 5.012 12.900 8.313 1.00 95.06 185 LYS A N 1
ATOM 1492 C CA . LYS A 1 185 ? 3.930 13.882 8.448 1.00 95.06 185 LYS A CA 1
ATOM 1493 C C . LYS A 1 185 ? 2.603 13.232 8.037 1.00 95.06 185 LYS A C 1
ATOM 1495 O O . LYS A 1 185 ? 2.534 12.729 6.917 1.00 95.06 185 LYS A O 1
ATOM 1500 N N . PRO A 1 186 ? 1.557 13.270 8.882 1.00 94.31 186 PRO A N 1
ATOM 1501 C CA . PRO A 1 186 ? 0.253 12.730 8.520 1.00 94.31 186 PRO A CA 1
ATOM 1502 C C . PRO A 1 186 ? -0.287 13.355 7.227 1.00 94.31 186 PRO A C 1
ATOM 1504 O O . PRO A 1 186 ? -0.310 14.581 7.080 1.00 94.31 186 PRO A O 1
ATOM 1507 N N . HIS A 1 187 ? -0.725 12.513 6.297 1.00 91.56 187 HIS A N 1
ATOM 1508 C CA . HIS A 1 187 ? -1.251 12.894 4.986 1.00 91.56 187 HIS A CA 1
ATOM 1509 C C . HIS A 1 187 ? -2.409 11.972 4.606 1.00 91.56 187 HIS A C 1
ATOM 1511 O O . HIS A 1 187 ? -2.555 10.884 5.159 1.00 91.56 187 HIS A O 1
ATOM 1517 N N . ALA A 1 188 ? -3.250 12.430 3.683 1.00 90.62 188 ALA A N 1
ATOM 1518 C CA . ALA A 1 188 ? -4.366 11.628 3.208 1.00 90.62 188 ALA A CA 1
ATOM 1519 C C . ALA A 1 188 ? -3.864 10.444 2.351 1.00 90.62 188 ALA A C 1
ATOM 1521 O O . ALA A 1 188 ? -2.929 10.639 1.566 1.00 90.62 188 ALA A O 1
ATOM 1522 N N . PRO A 1 189 ? -4.489 9.254 2.429 1.00 87.75 189 PRO A N 1
ATOM 1523 C CA . PRO A 1 189 ? -4.059 8.060 1.693 1.00 87.75 189 PRO A CA 1
ATOM 1524 C C . PRO A 1 189 ? -3.941 8.245 0.170 1.00 87.75 189 PRO A C 1
ATOM 1526 O O . PRO A 1 189 ? -3.070 7.655 -0.469 1.00 87.75 189 PRO A O 1
ATOM 1529 N N . TYR A 1 190 ? -4.761 9.113 -0.429 1.00 85.75 190 TYR A N 1
ATOM 1530 C CA . TYR A 1 190 ? -4.711 9.411 -1.867 1.00 85.75 190 TYR A CA 1
ATOM 1531 C C . TYR A 1 190 ? -3.428 10.147 -2.309 1.00 85.75 190 TYR A C 1
ATOM 1533 O O . TYR A 1 190 ? -3.135 10.225 -3.502 1.00 85.75 190 TYR A O 1
ATOM 1541 N N . LEU A 1 191 ? -2.662 10.716 -1.367 1.00 90.12 191 LEU A N 1
ATOM 1542 C CA . LEU A 1 191 ? -1.396 11.408 -1.640 1.00 90.12 191 LEU A CA 1
ATOM 1543 C C . LEU A 1 191 ? -0.190 10.463 -1.690 1.00 90.12 191 LEU A C 1
ATOM 1545 O O . LEU A 1 191 ? 0.906 10.926 -2.015 1.00 90.12 191 LEU A O 1
ATOM 1549 N N . ILE A 1 192 ? -0.377 9.175 -1.377 1.00 92.81 192 ILE A N 1
ATOM 1550 C CA . ILE A 1 192 ? 0.661 8.158 -1.549 1.00 92.81 192 ILE A CA 1
ATOM 1551 C C . ILE A 1 192 ? 0.991 8.057 -3.037 1.00 92.81 192 ILE A C 1
ATOM 1553 O O . ILE A 1 192 ? 0.103 7.866 -3.871 1.00 92.81 192 ILE A O 1
ATOM 1557 N N . MET A 1 193 ? 2.275 8.187 -3.349 1.00 94.31 193 MET A N 1
ATOM 1558 C CA . MET A 1 193 ? 2.817 8.176 -4.694 1.00 94.31 193 MET A CA 1
ATOM 1559 C C . MET A 1 193 ? 4.068 7.305 -4.774 1.00 94.31 193 MET A C 1
ATOM 1561 O O . MET A 1 193 ? 4.899 7.300 -3.868 1.00 94.31 193 MET A O 1
ATOM 1565 N N . VAL A 1 194 ? 4.206 6.615 -5.905 1.00 96.25 194 VAL A N 1
ATOM 1566 C CA . VAL A 1 194 ? 5.424 5.937 -6.344 1.00 96.25 194 VAL A CA 1
ATOM 1567 C C . VAL A 1 194 ? 5.702 6.328 -7.796 1.00 96.25 194 VAL A C 1
ATOM 1569 O O . VAL A 1 194 ? 4.802 6.324 -8.636 1.00 96.25 194 VAL A O 1
ATOM 1572 N N . GLY A 1 195 ? 6.955 6.660 -8.091 1.00 96.25 195 GLY A N 1
ATOM 1573 C CA . GLY A 1 195 ? 7.480 6.878 -9.435 1.00 96.25 195 GLY A CA 1
ATOM 1574 C C . GLY A 1 195 ? 8.754 6.064 -9.647 1.00 96.25 195 GLY A C 1
ATOM 1575 O O . GLY A 1 195 ? 9.626 6.051 -8.782 1.00 96.25 195 GLY A O 1
ATOM 1576 N N . ILE A 1 196 ? 8.859 5.386 -10.784 1.00 96.62 196 ILE A N 1
ATOM 1577 C CA . ILE A 1 196 ? 9.982 4.538 -11.187 1.00 96.62 196 ILE A CA 1
ATOM 1578 C C . ILE A 1 196 ? 10.317 4.853 -12.644 1.00 96.62 196 ILE A C 1
ATOM 1580 O O . ILE A 1 196 ? 9.414 4.890 -13.484 1.00 96.62 196 ILE A O 1
ATOM 1584 N N . GLY A 1 197 ? 11.591 5.083 -12.957 1.00 91.50 197 GLY A N 1
ATOM 1585 C CA . GLY A 1 197 ? 12.037 5.417 -14.313 1.00 91.50 197 GLY A CA 1
ATOM 1586 C C . GLY A 1 197 ? 13.482 5.868 -14.403 1.00 91.50 197 GLY A C 1
ATOM 1587 O O . GLY A 1 197 ? 14.205 5.783 -13.381 1.00 91.50 197 GLY A O 1
#

Radius of gyration: 17.48 Å; Cα contacts (8 Å, |Δi|>4): 490; chains: 1; bounding box: 47×41×54 Å

Mean predicted aligned error: 5.67 Å

Solvent-accessible surface area (backbone atoms only — not comparable to full-atom values): 10600 Å² total; per-residue (Å²): 136,84,81,79,80,61,92,79,72,69,82,74,85,72,55,56,48,61,52,35,40,42,35,40,44,41,69,43,58,72,74,46,30,37,30,42,40,38,33,42,31,31,33,56,70,52,77,62,41,52,61,50,74,28,35,19,34,61,42,51,76,79,47,46,23,53,74,83,41,80,47,59,67,49,79,43,65,63,23,37,36,42,45,37,86,76,52,49,60,68,80,57,80,44,38,45,35,39,32,38,38,19,62,34,94,44,25,44,46,64,40,36,50,80,45,91,82,63,82,49,73,58,34,36,42,44,56,11,75,87,65,28,36,27,23,68,44,78,30,77,87,41,84,87,46,49,28,23,40,35,47,31,40,56,46,55,61,93,46,48,76,48,56,56,63,46,82,77,46,75,48,81,53,92,70,26,30,39,42,31,25,36,23,86,62,67,38,40,69,37,70,62,44,48,39,36,74

Secondary structure (DSSP, 8-state):
------TT-PPPP-SEEEEEEEEEEEEEGGGTEEEEEEEEEEEE-SS-EEEEEEE-TTEEEEEEEETTEE--EEEETTEEEEEEEEEE-S-S-EEEEEEEEE--SSSEEEESSS-TT--S--EEEE--TTTGGGGTS-B---TT--EEEEEEEEEETTS-EEESSEEEEEEEETTEEEEEEEEEEEE-GGG--EEE-

Nearest PDB structures (foldseek):
  6ifg-assembly2_B  TM=8.549E-01  e=1.406E-13  Deinococcus radiodurans R1 = ATCC 13939 = DSM 20539
  6kp0-assembly1_A  TM=8.471E-01  e=9.147E-14  Deinococcus radiodurans R1 = ATCC 13939 = DSM 20539
  6koy-assembly1_A  TM=8.476E-01  e=1.743E-13  Deinococcus radiodurans R1 = ATCC 13939 = DSM 20539
  6a8z-assembly2_B  TM=8.414E-01  e=7.049E-13  Deinococcus radiodurans R1 = ATCC 13939 = DSM 20539
  6a8z-assembly1_A  TM=8.494E-01  e=1.027E-12  Deinococcus radiodurans R1 = ATCC 13939 = DSM 20539

pLDDT: mean 90.61, std 11.62, range [41.47, 98.62]